Protein AF-A0A7R9KS48-F1 (afdb_monomer)

Organism: NCBI:txid1979941

Foldseek 3Di:
DDDDDPDVDLQQWDQDPVRWTAGPPVRDTHHLVVLVVCVVNDPDPLLSVLSVQLVVQVVVLVVVLVVVDDADPQAADFDDQSFHTDHRPHGAQDKDKDFGHQSLLNPDHRDPDTFIKIWHHHNRNYTDDDPPDHDIGCVRGNDPVVVVVVVVVVVVVVVVVCVVVVVVVVVVVVVVVVVVVVPDPPPPPDDDDDDDDDDDD

pLDDT: mean 81.36, std 17.45, range [31.77, 98.0]

Mean predicted aligned error: 12.44 Å

Sequence (201 aa):
MRSGSDVNVYLFYRYDSFGSLTDPITQTTYYSNETSIISRSFISRSLIIKWQQCCADAMHCCEESLQYGVQRPGVCPRTWDGWSCWPDDVQPSHIMRQPCPKHIYWHQIVPPCRGYTTKECTSDGLWFNITDKEWSNYSMCARDDIYVGRIRYSIVTNVISMCTLIPALLIFSHYNALLGLLALPKRHRHGGRPLSHCCTI

InterPro domains:
  IPR001879 GPCR, family 2, extracellular hormone receptor domain [PF02793] (75-143)
  IPR001879 GPCR, family 2, extracellular hormone receptor domain [PS50227] (61-145)
  IPR001879 GPCR, family 2, extracellular hormone receptor domain [SM00008] (72-150)
  IPR036445 GPCR family 2, extracellular hormone receptor domain superfamily [G3DSA:4.10.1240.10] (37-145)
  IPR036445 GPCR family 2, extracellular hormone receptor domain superfamily [SSF111418] (51-144)
  IPR050332 G-protein coupled receptor 2 [PTHR45620] (54-177)

Radius of gyration: 32.36 Å; Cα contacts (8 Å, |Δi|>4): 205; chains: 1; bounding box: 44×80×100 Å

Structure (mmCIF, N/CA/C/O backbone):
data_AF-A0A7R9KS48-F1
#
_entry.id   AF-A0A7R9KS48-F1
#
loop_
_atom_site.group_PDB
_atom_site.id
_atom_site.type_symbol
_atom_site.label_atom_id
_atom_site.label_alt_id
_atom_site.label_comp_id
_atom_site.label_asym_id
_atom_site.label_entity_id
_atom_site.label_seq_id
_atom_site.pdbx_PDB_ins_code
_atom_site.Cartn_x
_atom_site.Cartn_y
_atom_site.Cartn_z
_atom_site.occupancy
_atom_site.B_iso_or_equiv
_atom_site.auth_seq_id
_atom_site.auth_comp_id
_atom_site.auth_asym_id
_atom_site.auth_atom_id
_atom_site.pdbx_PDB_model_num
ATOM 1 N N . MET A 1 1 ? -12.911 36.025 -23.515 1.00 31.77 1 MET A N 1
ATOM 2 C CA . MET A 1 1 ? -13.115 34.575 -23.750 1.00 31.77 1 MET A CA 1
ATOM 3 C C . MET A 1 1 ? -11.734 33.935 -23.900 1.00 31.77 1 MET A C 1
ATOM 5 O O . MET A 1 1 ? -11.074 34.289 -24.857 1.00 31.77 1 MET A O 1
ATOM 9 N N . ARG A 1 2 ? -11.168 33.086 -23.035 1.00 37.16 2 ARG A N 1
ATOM 10 C CA . ARG A 1 2 ? -11.413 32.700 -21.632 1.00 37.16 2 ARG A CA 1
ATOM 11 C C . ARG A 1 2 ? -10.362 33.396 -20.751 1.00 37.16 2 ARG A C 1
ATOM 13 O O . ARG A 1 2 ? -9.226 33.571 -21.167 1.00 37.16 2 ARG A O 1
ATOM 20 N N . SER A 1 3 ? -10.810 33.843 -19.588 1.00 33.03 3 SER A N 1
ATOM 21 C CA . SER A 1 3 ? -10.064 34.597 -18.582 1.00 33.03 3 SER A CA 1
ATOM 22 C C . SER A 1 3 ? -9.523 33.648 -17.512 1.00 33.03 3 SER A C 1
ATOM 24 O O . SER A 1 3 ? -10.211 32.680 -17.193 1.00 33.03 3 SER A O 1
ATOM 26 N N . GLY A 1 4 ? -8.367 33.983 -16.931 1.00 34.25 4 GLY A N 1
ATOM 27 C CA . GLY A 1 4 ? -8.043 33.626 -15.547 1.00 34.25 4 GLY A CA 1
ATOM 28 C C . GLY A 1 4 ? -7.000 32.527 -15.341 1.00 34.25 4 GLY A C 1
ATOM 29 O O . GLY A 1 4 ? -7.347 31.358 -15.269 1.00 34.25 4 GLY A O 1
ATOM 30 N N . SER A 1 5 ? -5.751 32.961 -15.131 1.00 38.69 5 SER A N 1
ATOM 31 C CA . SER A 1 5 ? -4.798 32.420 -14.142 1.00 38.69 5 SER A CA 1
ATOM 32 C C . SER A 1 5 ? -4.609 30.896 -14.069 1.00 38.69 5 SER A C 1
ATOM 34 O O . SER A 1 5 ? -5.210 30.229 -13.226 1.00 38.69 5 SER A O 1
ATOM 36 N N . ASP A 1 6 ? -3.653 30.391 -14.853 1.00 41.25 6 ASP A N 1
ATOM 37 C CA . ASP A 1 6 ? -2.953 29.124 -14.609 1.00 41.25 6 ASP A CA 1
ATOM 38 C C . ASP A 1 6 ? -2.129 29.217 -13.313 1.00 41.25 6 ASP A C 1
ATOM 40 O O . ASP A 1 6 ? -0.914 29.421 -13.313 1.00 41.25 6 ASP A O 1
ATOM 44 N N . VAL A 1 7 ? -2.798 29.089 -12.171 1.00 45.91 7 VAL A N 1
ATOM 45 C CA . VAL A 1 7 ? -2.130 28.647 -10.951 1.00 45.91 7 VAL A CA 1
ATOM 46 C C . VAL A 1 7 ? -2.036 27.131 -11.076 1.00 45.91 7 VAL A C 1
ATOM 48 O O . VAL A 1 7 ? -3.057 26.453 -11.162 1.00 45.91 7 VAL A O 1
ATOM 51 N N . ASN A 1 8 ? -0.814 26.596 -11.107 1.00 47.03 8 ASN A N 1
ATOM 52 C CA . ASN A 1 8 ? -0.543 25.172 -10.904 1.00 47.03 8 ASN A CA 1
ATOM 53 C C . ASN A 1 8 ? -1.008 24.788 -9.485 1.00 47.03 8 ASN A C 1
ATOM 55 O O . ASN A 1 8 ? -0.216 24.714 -8.546 1.00 47.03 8 ASN A O 1
ATOM 59 N N . VAL A 1 9 ? -2.319 24.625 -9.302 1.00 54.16 9 VAL A N 1
ATOM 60 C CA . VAL A 1 9 ? -2.924 24.155 -8.060 1.00 54.16 9 VAL A CA 1
ATOM 61 C C . VAL A 1 9 ? -2.853 22.643 -8.108 1.00 54.16 9 VAL A C 1
ATOM 63 O O . VAL A 1 9 ? -3.730 21.968 -8.642 1.00 54.16 9 VAL A O 1
ATOM 66 N N . TYR A 1 10 ? -1.782 22.095 -7.552 1.00 55.12 10 TYR A N 1
ATOM 67 C CA . TYR A 1 10 ? -1.841 20.728 -7.069 1.00 55.12 10 TYR A CA 1
ATOM 68 C C . TYR A 1 10 ? -2.953 20.685 -6.007 1.00 55.12 10 TYR A C 1
ATOM 70 O O . TYR A 1 10 ? -2.819 21.267 -4.931 1.00 55.12 10 TYR A O 1
ATOM 78 N N . LEU A 1 11 ? -4.096 20.088 -6.351 1.00 64.25 11 LEU A N 1
ATOM 79 C CA . LEU A 1 11 ? -5.223 19.906 -5.439 1.00 64.25 11 LEU A CA 1
ATOM 80 C C . LEU A 1 11 ? -4.797 18.925 -4.343 1.00 64.25 11 LEU A C 1
ATOM 82 O O . LEU A 1 11 ? -4.775 17.714 -4.556 1.00 64.25 11 LEU A O 1
ATOM 86 N N . PHE A 1 12 ? -4.424 19.452 -3.180 1.00 75.31 12 PHE A N 1
ATOM 87 C CA . PHE A 1 12 ? -4.066 18.658 -2.009 1.00 75.31 12 PHE A CA 1
ATOM 88 C C . PHE A 1 12 ? -5.205 18.706 -0.994 1.00 75.31 12 PHE A C 1
ATOM 90 O O . PHE A 1 12 ? -5.379 19.707 -0.304 1.00 75.31 12 PHE A O 1
ATOM 97 N N . TYR A 1 13 ? -5.965 17.619 -0.889 1.00 84.81 13 TYR A N 1
ATOM 98 C CA . TYR A 1 13 ? -6.982 17.463 0.149 1.00 84.81 13 TYR A CA 1
ATOM 99 C C . TYR A 1 13 ? -6.343 17.120 1.502 1.00 84.81 13 TYR A C 1
ATOM 101 O O . TYR A 1 13 ? -5.272 16.510 1.561 1.00 84.81 13 TYR A O 1
ATOM 109 N N . ARG A 1 14 ? -7.008 17.487 2.598 1.00 85.81 14 ARG A N 1
ATOM 110 C CA . ARG A 1 14 ? -6.637 17.105 3.968 1.00 85.81 14 ARG A CA 1
ATOM 111 C C . ARG A 1 14 ? -7.701 16.201 4.566 1.00 85.81 14 ARG A C 1
ATOM 113 O O . ARG A 1 14 ? -8.878 16.450 4.358 1.00 85.81 14 ARG A O 1
ATOM 120 N N . TYR A 1 15 ? -7.292 15.199 5.335 1.00 83.56 15 TYR A N 1
ATOM 121 C CA . TYR A 1 15 ? -8.247 14.424 6.123 1.00 83.56 15 TYR A CA 1
ATOM 122 C C . TYR A 1 15 ? -8.783 15.255 7.288 1.00 83.56 15 TYR A C 1
ATOM 124 O O . TYR A 1 15 ? -8.007 15.916 7.985 1.00 83.56 15 TYR A O 1
ATOM 132 N N . ASP A 1 16 ? -10.094 15.207 7.494 1.00 87.81 16 ASP A N 1
ATOM 133 C CA . ASP A 1 16 ? -10.737 15.711 8.702 1.00 87.81 16 ASP A CA 1
ATOM 134 C C . ASP A 1 16 ? -10.788 14.642 9.812 1.00 87.81 16 ASP A C 1
ATOM 136 O O . ASP A 1 16 ? -10.339 13.504 9.649 1.00 87.81 16 ASP A O 1
ATOM 140 N N . SER A 1 17 ? -11.337 15.012 10.971 1.00 84.44 17 SER A N 1
ATOM 141 C CA . SER A 1 17 ? -11.507 14.109 12.116 1.00 84.44 17 SER A CA 1
ATOM 142 C C . SER A 1 17 ? -12.521 12.983 11.883 1.00 84.44 17 SER A C 1
ATOM 144 O O . SER A 1 17 ? -12.559 12.039 12.667 1.00 84.44 17 SER A O 1
ATOM 146 N N . PHE A 1 18 ? -13.346 13.080 10.841 1.00 84.06 18 PHE A N 1
ATOM 147 C CA . PHE A 1 18 ? -14.376 12.106 10.482 1.00 84.06 18 PHE A CA 1
ATOM 148 C C . PHE A 1 18 ? -13.940 11.192 9.323 1.00 84.06 18 PHE A C 1
ATOM 150 O O . PHE A 1 18 ? -14.712 10.334 8.900 1.00 84.06 18 PHE A O 1
ATOM 157 N N . GLY A 1 19 ? -12.710 11.349 8.817 1.00 80.56 19 GLY A N 1
ATOM 158 C CA . GLY A 1 19 ? -12.154 10.552 7.721 1.00 80.56 19 GLY A CA 1
ATOM 159 C C . GLY A 1 19 ? -12.542 11.028 6.317 1.00 80.56 19 GLY A C 1
ATOM 160 O O . GLY A 1 19 ? -12.267 10.322 5.346 1.00 80.56 19 GLY A O 1
ATOM 161 N N . SER A 1 20 ? -13.151 12.209 6.185 1.00 87.38 20 SER A N 1
ATOM 162 C CA . SER A 1 20 ? -13.478 12.829 4.893 1.00 87.38 20 SER A CA 1
ATOM 163 C C . SER A 1 20 ? -12.315 13.677 4.370 1.00 87.38 20 SER A C 1
ATOM 165 O O . SER A 1 20 ? -11.424 14.077 5.121 1.00 87.38 20 SER A O 1
ATOM 167 N N . LEU A 1 21 ? -12.308 13.946 3.063 1.00 87.44 21 LEU A N 1
ATOM 168 C CA . LEU A 1 21 ? -11.275 14.721 2.374 1.00 87.44 21 LEU A CA 1
ATOM 169 C C . LEU A 1 21 ? -11.731 16.170 2.185 1.00 87.44 21 LEU A C 1
ATOM 171 O O . LEU A 1 21 ? -12.656 16.440 1.429 1.00 87.44 21 LEU A O 1
ATOM 175 N N . THR A 1 22 ? -11.050 17.116 2.817 1.00 89.62 22 THR A N 1
ATOM 176 C CA . THR A 1 22 ? -11.379 18.544 2.770 1.00 89.62 22 THR A CA 1
ATOM 177 C C . THR A 1 22 ? -10.429 19.295 1.849 1.00 89.62 22 THR A C 1
ATOM 179 O O . THR A 1 22 ? -9.206 19.183 1.969 1.00 89.62 22 THR A O 1
ATOM 182 N N . ASP A 1 23 ? -10.979 20.096 0.941 1.00 87.44 23 ASP A N 1
ATOM 183 C CA . ASP A 1 23 ? -10.209 21.045 0.138 1.00 87.44 23 ASP A CA 1
ATOM 184 C C . ASP A 1 23 ? -9.780 22.238 1.015 1.00 87.44 23 ASP A C 1
ATOM 186 O O . ASP A 1 23 ? -10.636 22.912 1.593 1.00 87.44 23 ASP A O 1
ATOM 190 N N . PRO A 1 24 ? -8.475 22.531 1.147 1.00 85.50 24 PRO A N 1
ATOM 191 C CA . PRO A 1 24 ? -7.998 23.609 2.009 1.00 85.50 24 PRO A CA 1
ATOM 192 C C . PRO A 1 24 ? -8.332 25.013 1.484 1.00 85.50 24 PRO A C 1
ATOM 194 O O . PRO A 1 24 ? -8.270 25.967 2.256 1.00 85.50 24 PRO A O 1
ATOM 197 N N . ILE A 1 25 ? -8.652 25.159 0.196 1.00 85.69 25 ILE A N 1
ATOM 198 C CA . ILE A 1 25 ? -8.951 26.444 -0.444 1.00 85.69 25 ILE A CA 1
ATOM 199 C C . ILE A 1 25 ? -10.448 26.733 -0.351 1.00 85.69 25 ILE A C 1
ATOM 201 O O . ILE A 1 25 ? -10.842 27.816 0.074 1.00 85.69 25 ILE A O 1
ATOM 205 N N . THR A 1 26 ? -11.286 25.773 -0.743 1.00 88.06 26 THR A N 1
ATOM 206 C CA . THR A 1 26 ? -12.746 25.959 -0.788 1.00 88.06 26 THR A CA 1
ATOM 207 C C . THR A 1 26 ? -13.454 25.519 0.490 1.00 88.06 26 THR A C 1
ATOM 209 O O . THR A 1 26 ? -14.638 25.807 0.639 1.00 88.06 26 THR A O 1
ATOM 212 N N . GLN A 1 27 ? -12.764 24.813 1.395 1.00 89.12 27 GLN A N 1
ATOM 213 C CA . GLN A 1 27 ? -13.325 24.193 2.607 1.00 89.12 27 GLN A CA 1
ATOM 214 C C . GLN A 1 27 ? -14.461 23.193 2.332 1.00 89.12 27 GLN A C 1
ATOM 216 O O . GLN A 1 27 ? -15.203 22.819 3.237 1.00 89.12 27 GLN A O 1
ATOM 221 N N . THR A 1 28 ? -14.596 22.732 1.088 1.00 89.38 28 THR A N 1
ATOM 222 C CA . THR A 1 28 ? -15.568 21.701 0.712 1.00 89.38 28 THR A CA 1
ATOM 223 C C . THR A 1 28 ? -15.046 20.324 1.098 1.00 89.38 28 THR A C 1
ATOM 225 O O . THR A 1 28 ? -13.882 20.014 0.828 1.00 89.38 28 THR A O 1
ATOM 228 N N . THR A 1 29 ? -15.907 19.501 1.687 1.00 90.38 29 THR A N 1
ATOM 229 C CA . THR A 1 29 ? -15.618 18.113 2.057 1.00 90.38 29 THR A CA 1
ATOM 230 C C . THR A 1 29 ? -16.080 17.150 0.968 1.00 90.38 29 THR A C 1
ATOM 232 O O . THR A 1 29 ? -17.117 17.358 0.340 1.00 90.38 29 THR A O 1
ATOM 235 N N . TYR A 1 30 ? -15.301 16.092 0.761 1.00 88.69 30 TYR A N 1
ATOM 236 C CA . TYR A 1 30 ? -15.551 15.034 -0.207 1.00 88.69 30 TYR A CA 1
ATOM 237 C C . TYR A 1 30 ? -15.376 13.664 0.439 1.00 88.69 30 TYR A C 1
ATOM 239 O O . TYR A 1 30 ? -14.499 13.457 1.285 1.00 88.69 30 TYR A O 1
ATOM 247 N N . TYR A 1 31 ? -16.175 12.704 -0.005 1.00 85.50 31 TYR A N 1
ATOM 248 C CA . TYR A 1 31 ? -16.082 11.314 0.428 1.00 85.50 31 TYR A CA 1
ATOM 249 C C . TYR A 1 31 ? -15.199 10.491 -0.512 1.00 85.50 31 TYR A C 1
ATOM 251 O O . TYR A 1 31 ? -15.087 10.767 -1.704 1.00 85.50 31 TYR A O 1
ATOM 259 N N . SER A 1 32 ? -14.597 9.417 0.003 1.00 79.25 32 SER A N 1
ATOM 260 C CA . SER A 1 32 ? -13.716 8.530 -0.776 1.00 79.25 32 SER A CA 1
ATOM 261 C C . SER A 1 32 ? -14.400 7.875 -1.989 1.00 79.25 32 SER A C 1
ATOM 263 O O . SER A 1 32 ? -13.719 7.506 -2.950 1.00 79.25 32 SER A O 1
ATOM 265 N N . ASN A 1 33 ? -15.732 7.764 -1.981 1.00 82.31 33 ASN A N 1
ATOM 266 C CA . ASN A 1 33 ? -16.534 7.262 -3.099 1.00 82.31 33 ASN A CA 1
ATOM 267 C C . ASN A 1 33 ? -16.740 8.298 -4.226 1.00 82.31 33 ASN A C 1
ATOM 269 O O . ASN A 1 33 ? -17.007 7.899 -5.363 1.00 82.31 33 ASN A O 1
ATOM 273 N N . GLU A 1 34 ? -16.533 9.598 -3.981 1.00 85.56 34 GLU A N 1
ATOM 274 C CA . GLU A 1 34 ? -16.642 10.690 -4.966 1.00 85.56 34 GLU A CA 1
ATOM 275 C C . GLU A 1 34 ? -15.409 10.773 -5.884 1.00 85.56 34 GLU A C 1
ATOM 277 O O . GLU A 1 34 ? -14.771 11.810 -6.097 1.00 85.56 34 GLU A O 1
ATOM 282 N N . THR A 1 35 ? -15.067 9.632 -6.476 1.00 84.06 35 THR A N 1
ATOM 283 C CA . THR A 1 35 ? -13.871 9.435 -7.302 1.00 84.06 35 THR A CA 1
ATOM 284 C C . THR A 1 35 ? -13.786 10.383 -8.496 1.00 84.06 35 THR A C 1
ATOM 286 O O . THR A 1 35 ? -12.680 10.735 -8.898 1.00 84.06 35 THR A O 1
ATOM 289 N N . SER A 1 36 ? -14.903 10.860 -9.052 1.00 84.31 36 SER A N 1
ATOM 290 C CA . SER A 1 36 ? -14.897 11.830 -10.159 1.00 84.31 36 SER A CA 1
ATOM 291 C C . SER A 1 36 ? -14.255 13.166 -9.784 1.00 84.31 36 SER A C 1
ATOM 293 O O . SER A 1 36 ? -13.636 13.803 -10.634 1.00 84.31 36 SER A O 1
ATOM 295 N N . ILE A 1 37 ? -14.372 13.577 -8.522 1.00 84.19 37 ILE A N 1
ATOM 296 C CA . ILE A 1 37 ? -13.818 14.837 -8.023 1.00 84.19 37 ILE A CA 1
ATOM 297 C C . ILE A 1 37 ? -12.357 14.620 -7.638 1.00 84.19 37 ILE A C 1
ATOM 299 O O . ILE A 1 37 ? -11.464 15.284 -8.166 1.00 84.19 37 ILE A O 1
ATOM 303 N N . ILE A 1 38 ? -12.108 13.606 -6.807 1.00 85.38 38 ILE A N 1
ATOM 304 C CA . ILE A 1 38 ? -10.782 13.329 -6.246 1.00 85.38 38 ILE A CA 1
ATOM 305 C C . ILE A 1 38 ? -9.812 12.850 -7.335 1.00 85.38 38 ILE A C 1
ATOM 307 O O . ILE A 1 38 ? -8.622 13.116 -7.254 1.00 85.38 38 ILE A O 1
ATOM 311 N N . SER A 1 39 ? -10.287 12.213 -8.413 1.00 85.56 39 SER A N 1
ATOM 312 C CA . SER A 1 39 ? -9.429 11.744 -9.518 1.00 85.56 39 SER A CA 1
ATOM 313 C C . SER A 1 39 ? -8.494 12.818 -10.088 1.00 85.56 39 SER A C 1
ATOM 315 O O . SER A 1 39 ? -7.406 12.484 -10.554 1.00 85.56 39 SER A O 1
ATOM 317 N N . ARG A 1 40 ? -8.884 14.098 -10.022 1.00 83.69 40 ARG A N 1
ATOM 318 C CA . ARG A 1 40 ? -8.104 15.228 -10.545 1.00 83.69 40 ARG A CA 1
ATOM 319 C C . ARG A 1 40 ? -6.848 15.541 -9.731 1.00 83.69 40 ARG A C 1
ATOM 321 O O . ARG A 1 40 ? -5.952 16.182 -10.267 1.00 83.69 40 ARG A O 1
ATOM 328 N N . SER A 1 41 ? -6.764 15.099 -8.475 1.00 83.00 41 SER A N 1
ATOM 329 C CA . SER A 1 41 ? -5.558 15.272 -7.654 1.00 83.00 41 SER A CA 1
ATOM 330 C C . SER A 1 41 ? -4.465 14.247 -7.973 1.00 83.00 41 SER A C 1
ATOM 332 O O . SER A 1 41 ? -3.313 14.423 -7.577 1.00 83.00 41 SER A O 1
ATOM 334 N N . PHE A 1 42 ? -4.788 13.180 -8.709 1.00 86.06 42 PHE A N 1
ATOM 335 C CA . PHE A 1 42 ? -3.825 12.141 -9.052 1.00 86.06 42 PHE A CA 1
ATOM 336 C C . PHE A 1 42 ? -3.062 12.471 -10.337 1.00 86.06 42 PHE A C 1
ATOM 338 O O . PHE A 1 42 ? -3.644 12.762 -11.378 1.00 86.06 42 PHE A O 1
ATOM 345 N N . ILE A 1 43 ? -1.737 12.306 -10.290 1.00 87.19 43 ILE A N 1
ATOM 346 C CA . ILE A 1 43 ? -0.825 12.564 -11.422 1.00 87.19 43 ILE A CA 1
ATOM 347 C C . ILE A 1 43 ? -1.094 11.625 -12.610 1.00 87.19 43 ILE A C 1
ATOM 349 O O . ILE A 1 43 ? -0.830 11.969 -13.760 1.00 87.19 43 ILE A O 1
ATOM 353 N N . SER A 1 44 ? -1.583 10.408 -12.354 1.00 88.25 44 SER A N 1
ATOM 354 C CA . SER A 1 44 ? -1.788 9.413 -13.405 1.00 88.25 44 SER A CA 1
ATOM 3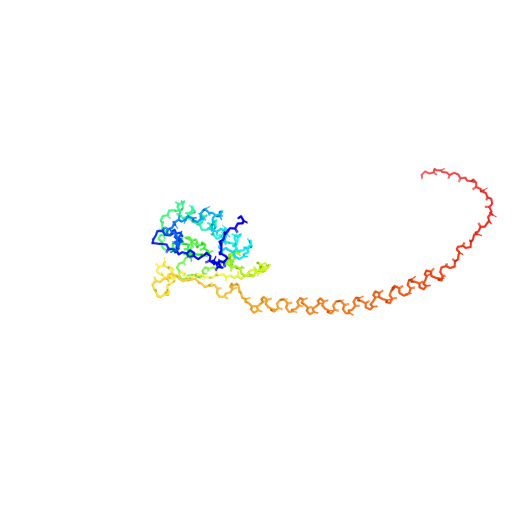55 C C . SER A 1 44 ? -2.969 8.488 -13.130 1.00 88.25 44 SER A C 1
ATOM 357 O O . SER A 1 44 ? -3.335 8.214 -11.986 1.00 88.25 44 SER A O 1
ATOM 359 N N . ARG A 1 45 ? -3.527 7.926 -14.210 1.00 88.19 45 ARG A N 1
ATOM 360 C CA . ARG A 1 45 ? -4.635 6.960 -14.144 1.00 88.19 45 ARG A CA 1
ATOM 361 C C . ARG A 1 45 ? -4.289 5.701 -13.348 1.00 88.19 45 ARG A C 1
ATOM 363 O O . ARG A 1 45 ? -5.164 5.125 -12.711 1.00 88.19 45 ARG A O 1
ATOM 370 N N . SER A 1 46 ? -3.028 5.270 -13.364 1.00 89.00 46 SER A N 1
ATOM 371 C CA . SER A 1 46 ? -2.598 4.085 -12.616 1.00 89.00 46 SER A CA 1
ATOM 372 C C . SER A 1 46 ? -2.685 4.294 -11.101 1.00 89.00 46 SER A C 1
ATOM 374 O O . SER A 1 46 ? -3.030 3.352 -10.390 1.00 89.00 46 SER A O 1
ATOM 376 N N . LEU A 1 47 ? -2.437 5.513 -10.610 1.00 88.44 47 LEU A N 1
ATOM 377 C CA . LEU A 1 47 ? -2.604 5.857 -9.196 1.00 88.44 47 LEU A CA 1
ATOM 378 C C . LEU A 1 47 ? -4.079 5.844 -8.785 1.00 88.44 47 LEU A C 1
ATOM 380 O O . LEU A 1 47 ? -4.397 5.293 -7.738 1.00 88.44 47 LEU A O 1
ATOM 384 N N . ILE A 1 48 ? -4.976 6.349 -9.640 1.00 89.12 48 ILE A N 1
ATOM 385 C CA . ILE A 1 48 ? -6.430 6.306 -9.398 1.00 89.12 48 ILE A CA 1
ATOM 386 C C . ILE A 1 48 ? -6.911 4.857 -9.257 1.00 89.12 48 ILE A C 1
ATOM 388 O O . ILE A 1 48 ? -7.658 4.539 -8.338 1.00 89.12 48 ILE A O 1
ATOM 392 N N . ILE A 1 49 ? -6.455 3.959 -10.136 1.00 90.00 49 ILE A N 1
ATOM 393 C CA . ILE A 1 49 ? -6.837 2.540 -10.081 1.00 90.00 49 ILE A CA 1
ATOM 394 C C . ILE A 1 49 ? -6.336 1.888 -8.786 1.00 90.00 49 ILE A C 1
ATOM 396 O O . ILE A 1 49 ? -7.075 1.142 -8.151 1.00 90.00 49 ILE A O 1
ATOM 400 N N . LYS A 1 50 ? -5.094 2.170 -8.373 1.00 91.62 50 LYS A N 1
ATOM 401 C CA . LYS A 1 50 ? -4.541 1.642 -7.115 1.00 91.62 50 LYS A CA 1
ATOM 402 C C . LYS A 1 50 ? -5.290 2.192 -5.902 1.00 91.62 50 LYS A C 1
ATOM 404 O O . LYS A 1 50 ? -5.598 1.435 -4.992 1.00 91.62 50 LYS A O 1
ATOM 409 N N . 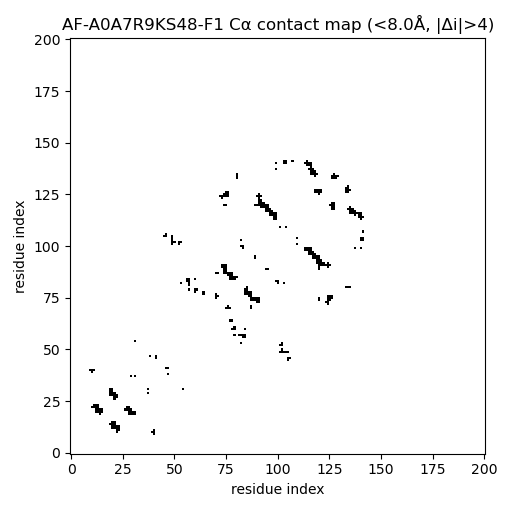TRP A 1 51 ? -5.648 3.472 -5.917 1.00 89.38 51 TRP A N 1
ATOM 410 C CA . TRP A 1 51 ? -6.504 4.072 -4.895 1.00 89.38 51 TRP A CA 1
ATOM 411 C C . TRP A 1 51 ? -7.860 3.362 -4.797 1.00 89.38 51 TRP A C 1
ATOM 413 O O . TRP A 1 51 ? -8.239 2.911 -3.723 1.00 89.38 51 TRP A O 1
ATOM 423 N N . GLN A 1 52 ? -8.551 3.176 -5.924 1.00 90.75 52 GLN A N 1
ATOM 424 C CA . GLN A 1 52 ? -9.832 2.465 -5.964 1.00 90.75 52 GLN A CA 1
ATOM 425 C C . GLN A 1 52 ? -9.719 1.029 -5.444 1.00 90.75 52 GLN A C 1
ATOM 427 O O . GLN A 1 52 ? -10.604 0.572 -4.729 1.00 90.75 52 GLN A O 1
ATOM 432 N N . GLN A 1 53 ? -8.627 0.332 -5.767 1.00 92.75 53 GLN A N 1
ATOM 433 C CA . GLN A 1 53 ? -8.341 -0.999 -5.229 1.00 92.75 53 GLN A CA 1
ATOM 434 C C . GLN A 1 53 ? -8.167 -0.971 -3.709 1.00 92.75 53 GLN A C 1
ATOM 436 O O . GLN A 1 53 ? -8.757 -1.800 -3.034 1.00 92.75 53 GLN A O 1
ATOM 441 N N . CYS A 1 54 ? -7.421 -0.004 -3.169 1.00 93.12 54 CYS A N 1
ATOM 442 C CA . CYS A 1 54 ? -7.279 0.169 -1.722 1.00 93.12 54 CYS A CA 1
ATOM 443 C C . CYS A 1 54 ? -8.641 0.384 -1.043 1.00 93.12 54 CYS A C 1
ATOM 445 O O . CYS A 1 54 ? -8.965 -0.300 -0.077 1.00 93.12 54 CYS A O 1
ATOM 447 N N . CYS A 1 55 ? -9.479 1.274 -1.585 1.00 91.62 55 CYS A N 1
ATOM 448 C CA . CYS A 1 55 ? -10.818 1.508 -1.044 1.00 91.62 55 CYS A CA 1
ATOM 449 C C . CYS A 1 55 ? -11.706 0.259 -1.122 1.00 91.62 55 CYS A C 1
ATOM 451 O O . CYS A 1 55 ? -12.426 -0.031 -0.172 1.00 91.62 55 CYS A O 1
ATOM 453 N N . ALA A 1 56 ? -11.655 -0.478 -2.234 1.00 93.06 56 ALA A N 1
ATOM 454 C CA . ALA A 1 56 ? -12.410 -1.716 -2.396 1.00 93.06 56 ALA A CA 1
ATOM 455 C C . ALA A 1 56 ? -11.962 -2.793 -1.394 1.00 93.06 56 ALA A C 1
ATOM 457 O O . ALA A 1 56 ? -12.810 -3.394 -0.739 1.00 93.06 56 ALA A O 1
ATOM 458 N N . ASP A 1 57 ? -10.651 -2.983 -1.224 1.00 95.12 57 ASP A N 1
ATOM 459 C CA . ASP A 1 57 ? -10.079 -3.940 -0.270 1.00 95.12 57 ASP A CA 1
ATOM 460 C C . ASP A 1 57 ? -10.454 -3.568 1.182 1.00 95.12 57 ASP A C 1
ATOM 462 O O . ASP A 1 57 ? -10.819 -4.437 1.975 1.00 95.12 57 ASP A O 1
ATOM 466 N N . ALA A 1 58 ? -10.441 -2.274 1.523 1.00 93.94 58 ALA A N 1
ATOM 467 C CA . ALA A 1 58 ? -10.845 -1.780 2.840 1.00 93.94 58 ALA A CA 1
ATOM 468 C C . ALA A 1 58 ? -12.341 -2.002 3.122 1.00 93.94 58 ALA A C 1
ATOM 470 O O . ALA A 1 58 ? -12.705 -2.451 4.209 1.00 93.94 58 ALA A O 1
ATOM 471 N N . MET A 1 59 ? -13.212 -1.714 2.146 1.00 93.31 59 MET A N 1
ATOM 472 C CA . MET A 1 59 ? -14.651 -1.978 2.272 1.00 93.31 59 MET A CA 1
ATOM 473 C C . MET A 1 59 ? -14.923 -3.469 2.446 1.00 93.31 59 MET A C 1
ATOM 475 O O . MET A 1 59 ? -15.683 -3.842 3.333 1.00 93.31 59 MET A O 1
ATOM 479 N N . HIS A 1 60 ? -14.243 -4.316 1.675 1.00 94.00 60 HIS A N 1
ATOM 480 C CA . HIS A 1 60 ? -14.375 -5.760 1.808 1.00 94.00 60 HIS A CA 1
ATOM 481 C C . HIS A 1 60 ? -13.958 -6.246 3.204 1.00 94.00 60 HIS A C 1
ATOM 483 O O . HIS A 1 60 ? -14.689 -6.990 3.848 1.00 94.00 60 HIS A O 1
ATOM 489 N N . CYS A 1 61 ? -12.834 -5.748 3.727 1.00 93.88 61 CYS A N 1
ATOM 490 C CA . CYS A 1 61 ? -12.403 -6.055 5.090 1.00 93.88 61 CYS A CA 1
ATOM 491 C C . CYS A 1 61 ? -13.426 -5.616 6.149 1.00 93.88 61 CYS A C 1
ATOM 493 O O . CYS A 1 61 ? -13.650 -6.320 7.136 1.00 93.88 61 CYS A O 1
ATOM 495 N N . CYS A 1 62 ? -14.052 -4.452 5.951 1.00 92.12 62 CYS A N 1
ATOM 496 C CA . CYS A 1 62 ? -15.101 -3.941 6.828 1.00 92.12 62 CYS A CA 1
ATOM 497 C C . CYS A 1 62 ? -16.323 -4.866 6.824 1.00 92.12 62 CYS A C 1
ATOM 499 O O . CYS A 1 62 ? -16.778 -5.278 7.888 1.00 92.12 62 CYS A O 1
ATOM 501 N N . GLU A 1 63 ? -16.807 -5.252 5.643 1.00 92.88 63 GLU A N 1
ATOM 502 C CA . GLU A 1 63 ? -17.927 -6.186 5.489 1.00 92.88 63 GLU A CA 1
ATOM 503 C C . GLU A 1 63 ? -17.649 -7.517 6.190 1.00 92.88 63 GLU A C 1
ATOM 505 O O . GLU A 1 63 ? -18.477 -7.994 6.968 1.00 92.88 63 GLU A O 1
ATOM 510 N N . GLU A 1 64 ? -16.459 -8.088 5.991 1.00 90.12 64 GLU A N 1
ATOM 511 C CA . GLU A 1 64 ? -16.081 -9.325 6.668 1.00 90.12 64 GLU A CA 1
ATOM 512 C C . GLU A 1 64 ? -16.000 -9.147 8.192 1.00 90.12 64 GLU A C 1
ATOM 514 O O . GLU A 1 64 ? -16.466 -9.998 8.949 1.00 90.12 64 GLU A O 1
ATOM 519 N N . SER A 1 65 ? -15.453 -8.026 8.664 1.00 89.25 65 SER A N 1
ATOM 520 C CA . SER A 1 65 ? -15.377 -7.722 10.099 1.00 89.25 65 SER A CA 1
ATOM 521 C C . SER A 1 65 ? -16.761 -7.600 10.737 1.00 89.25 65 SER A C 1
ATOM 523 O O . SER A 1 65 ? -16.962 -8.047 11.865 1.00 89.25 65 SER A O 1
ATOM 525 N N . LEU A 1 66 ? -17.734 -7.046 10.009 1.00 89.25 66 LEU A N 1
ATOM 526 C CA . LEU A 1 66 ? -19.127 -6.969 10.449 1.00 89.25 66 LEU A CA 1
ATOM 527 C C . LEU A 1 66 ? -19.806 -8.345 10.459 1.00 89.25 66 LEU A C 1
ATOM 529 O O . LEU A 1 66 ? -20.625 -8.611 11.336 1.00 89.25 66 LEU A O 1
ATOM 533 N N . GLN A 1 67 ? -19.468 -9.222 9.511 1.00 85.00 67 GLN A N 1
ATOM 534 C CA . GLN A 1 67 ? -20.076 -10.546 9.392 1.00 85.00 67 GLN A CA 1
ATOM 535 C C . GLN A 1 67 ? -19.606 -11.526 10.478 1.00 85.00 67 GLN A C 1
ATOM 537 O O . GLN A 1 67 ? -20.422 -12.286 10.999 1.00 85.00 67 GLN A O 1
ATOM 542 N N . TYR A 1 68 ? -18.313 -11.537 10.813 1.00 73.94 68 TYR A N 1
ATOM 543 C CA . TYR A 1 68 ? -17.744 -12.528 11.738 1.00 73.94 68 TYR A CA 1
ATOM 544 C C . TYR A 1 68 ? -17.885 -12.169 13.228 1.00 73.94 68 TYR A C 1
ATOM 546 O O . TYR A 1 68 ? -17.681 -13.041 14.073 1.00 73.94 68 TYR A O 1
ATOM 554 N N . GLY A 1 69 ? -18.334 -10.953 13.561 1.00 69.12 69 GLY A N 1
ATOM 555 C CA . GLY A 1 69 ? -18.611 -10.546 14.943 1.00 69.12 69 GLY A CA 1
ATOM 556 C C . GLY A 1 69 ? -17.361 -10.425 15.830 1.00 69.12 69 GLY A C 1
ATOM 557 O O . GLY A 1 69 ? -16.239 -10.666 15.402 1.00 69.12 69 GLY A O 1
ATOM 558 N N . VAL A 1 70 ? -17.568 -9.973 17.073 1.00 66.25 70 VAL A N 1
ATOM 559 C CA . VAL A 1 70 ? -16.530 -9.555 18.042 1.00 66.25 70 VAL A CA 1
ATOM 560 C C . VAL A 1 70 ? -15.426 -10.603 18.252 1.00 66.25 70 VAL A C 1
ATOM 562 O O . VAL A 1 70 ? -15.697 -11.801 18.242 1.00 66.25 70 VAL A O 1
ATOM 565 N N . GLN A 1 71 ? -14.202 -10.104 18.499 1.00 66.12 71 GLN A N 1
ATOM 566 C CA . GLN A 1 71 ? -13.005 -10.823 18.961 1.00 66.12 71 GLN A CA 1
ATOM 567 C C . GLN A 1 71 ? -13.291 -12.199 19.565 1.00 66.12 71 GLN A C 1
ATOM 569 O O . GLN A 1 71 ? -13.910 -12.317 20.626 1.00 66.12 71 GLN A O 1
ATOM 574 N N . ARG A 1 72 ? -12.762 -13.241 18.923 1.00 72.50 72 ARG A N 1
ATOM 575 C CA . ARG A 1 72 ? -12.726 -14.566 19.533 1.00 72.50 72 ARG A CA 1
ATOM 576 C C . ARG A 1 72 ? -11.679 -14.553 20.653 1.00 72.50 72 ARG A C 1
ATOM 578 O O . ARG A 1 72 ? -10.557 -14.100 20.425 1.00 72.50 72 ARG A O 1
ATOM 585 N N . PRO A 1 73 ? -12.012 -15.035 21.859 1.00 72.44 73 PRO A N 1
ATOM 586 C CA . PRO A 1 73 ? -11.046 -15.093 22.943 1.00 72.44 73 PRO A CA 1
ATOM 587 C C . PRO A 1 73 ? -9.870 -15.999 22.562 1.00 72.44 73 PRO A C 1
ATOM 589 O O . PRO A 1 73 ? -10.067 -17.110 22.070 1.00 72.44 73 PRO A O 1
ATOM 592 N N . GLY A 1 74 ? -8.651 -15.518 22.809 1.00 78.81 74 GLY A N 1
ATOM 593 C CA . GLY A 1 74 ? -7.423 -16.280 22.580 1.00 78.81 74 GLY A CA 1
ATOM 594 C C . GLY A 1 74 ? -6.883 -16.252 21.149 1.00 78.81 74 GLY A C 1
ATOM 595 O O . GLY A 1 74 ? -6.050 -17.091 20.835 1.00 78.81 74 GLY A O 1
ATOM 596 N N . VAL A 1 75 ? -7.322 -15.323 20.295 1.00 86.75 75 VAL A N 1
ATOM 597 C CA . VAL A 1 75 ? -6.729 -15.039 18.973 1.00 86.75 75 VAL A CA 1
ATOM 598 C C . VAL A 1 75 ? -6.694 -13.533 18.727 1.00 86.75 75 VAL A C 1
ATOM 600 O O . VAL A 1 75 ? -7.470 -12.786 19.325 1.00 86.75 75 VAL A O 1
ATOM 603 N N . CYS A 1 76 ? -5.804 -13.083 17.845 1.00 90.06 76 CYS A N 1
ATOM 604 C CA . CYS A 1 76 ? -5.741 -11.668 17.498 1.00 90.06 76 CYS A CA 1
ATOM 605 C C . CYS A 1 76 ? -6.994 -11.195 16.736 1.00 90.06 76 CYS A C 1
ATOM 607 O O . CYS A 1 76 ? -7.504 -11.932 15.889 1.00 90.06 76 CYS A O 1
ATOM 609 N N . PRO A 1 77 ? -7.493 -9.969 16.999 1.00 89.25 77 PRO A N 1
ATOM 610 C CA . PRO A 1 77 ? -8.671 -9.424 16.326 1.00 89.25 77 PRO A CA 1
ATOM 611 C C . PRO A 1 77 ? -8.484 -9.285 14.819 1.00 89.25 77 PRO A C 1
ATOM 613 O O . PRO A 1 77 ? -7.408 -8.921 14.353 1.00 89.25 77 PRO A O 1
ATOM 616 N N . ARG A 1 78 ? -9.578 -9.396 14.061 1.00 91.19 78 ARG A N 1
ATOM 617 C CA . ARG A 1 78 ? -9.586 -8.894 12.685 1.00 91.19 78 ARG A CA 1
ATOM 618 C C . ARG A 1 78 ? -9.349 -7.383 12.680 1.00 91.19 78 ARG A C 1
ATOM 620 O O . ARG A 1 78 ? -9.946 -6.665 13.481 1.00 91.19 78 ARG A O 1
ATOM 627 N N . THR A 1 79 ? -8.483 -6.900 11.796 1.00 92.38 79 THR A N 1
ATOM 628 C CA . THR A 1 79 ? -8.145 -5.472 11.707 1.00 92.38 79 THR A CA 1
ATOM 629 C C . THR A 1 79 ? -7.771 -5.065 10.284 1.00 92.38 79 THR A C 1
ATOM 631 O O . THR A 1 79 ? -7.269 -5.874 9.498 1.00 92.38 79 THR A O 1
ATOM 634 N N . TRP A 1 80 ? -7.999 -3.793 9.959 1.00 93.94 80 TRP A N 1
ATOM 635 C CA . TRP A 1 80 ? -7.522 -3.151 8.739 1.00 93.94 80 TRP A CA 1
ATOM 636 C C . TRP A 1 80 ? -6.412 -2.169 9.103 1.00 93.94 80 TRP A C 1
ATOM 638 O O . TRP A 1 80 ? -6.652 -1.175 9.786 1.00 93.94 80 TRP A O 1
ATOM 648 N N . ASP A 1 81 ? -5.195 -2.420 8.624 1.00 93.19 81 ASP A N 1
ATOM 649 C CA . ASP A 1 81 ? -4.021 -1.611 8.983 1.00 93.19 81 ASP A CA 1
ATOM 650 C C . ASP A 1 81 ? -3.745 -0.442 8.018 1.00 93.19 81 ASP A C 1
ATOM 652 O O . ASP A 1 81 ? -2.688 0.189 8.080 1.00 93.19 81 ASP A O 1
ATOM 656 N N . GLY A 1 82 ? -4.677 -0.163 7.102 1.00 92.19 82 GLY A N 1
ATOM 657 C CA . GLY A 1 82 ? -4.521 0.842 6.049 1.00 92.19 82 GLY A CA 1
ATOM 658 C C . GLY A 1 82 ? -4.046 0.288 4.703 1.00 92.19 82 GLY A C 1
ATOM 659 O O . GLY A 1 82 ? -4.135 1.005 3.708 1.00 92.19 82 GLY A O 1
ATOM 660 N N . TRP A 1 83 ? -3.581 -0.964 4.650 1.00 93.69 83 TRP A N 1
ATOM 661 C CA . TRP A 1 83 ? -3.103 -1.607 3.419 1.00 93.69 83 TRP A CA 1
ATOM 662 C C . TRP A 1 83 ? -3.639 -3.025 3.231 1.00 93.69 83 TRP A C 1
ATOM 664 O O . TRP A 1 83 ? -3.941 -3.426 2.108 1.00 93.69 83 TRP A O 1
ATOM 674 N N . SER A 1 84 ? -3.722 -3.805 4.306 1.00 95.75 84 SER A N 1
ATOM 675 C CA . SER A 1 84 ? -4.163 -5.197 4.257 1.00 95.75 84 SER A CA 1
ATOM 676 C C . SER A 1 84 ? -5.178 -5.495 5.355 1.00 95.75 84 SER A C 1
ATOM 678 O O . SER A 1 84 ? -5.111 -4.960 6.464 1.00 95.75 84 SER A O 1
ATOM 680 N N . CYS A 1 85 ? -6.101 -6.403 5.040 1.00 94.81 85 CYS A N 1
ATOM 681 C CA . CYS A 1 85 ? -7.011 -6.982 6.015 1.00 94.81 85 CYS A CA 1
ATOM 682 C C . CYS A 1 85 ? -6.298 -8.133 6.724 1.00 94.81 85 CYS A C 1
ATOM 684 O O . CYS A 1 85 ? -5.729 -9.007 6.066 1.00 94.81 85 CYS A O 1
ATOM 686 N N . TRP A 1 86 ? -6.301 -8.136 8.050 1.00 93.50 86 TRP A N 1
ATOM 687 C CA . TRP A 1 86 ? -5.724 -9.204 8.861 1.00 93.50 86 TRP A CA 1
ATOM 688 C C . TRP A 1 86 ? -6.853 -9.987 9.522 1.00 93.50 86 TRP A C 1
ATOM 690 O O . TRP A 1 86 ? -7.654 -9.355 10.202 1.00 93.50 86 TRP A O 1
ATOM 700 N N . PRO A 1 87 ? -6.946 -11.311 9.322 1.00 89.00 87 PRO A N 1
ATOM 701 C CA . PRO A 1 87 ? -8.053 -12.126 9.823 1.00 89.00 87 PRO A CA 1
ATOM 702 C C . PRO A 1 87 ? -7.982 -12.388 11.338 1.00 89.00 87 PRO A C 1
ATOM 704 O O . PRO A 1 87 ? -6.947 -12.193 11.972 1.00 89.00 87 PRO A O 1
ATOM 707 N N . ASP A 1 88 ? -9.098 -12.859 11.899 1.00 80.31 88 ASP A N 1
ATOM 708 C CA . ASP A 1 88 ? -9.328 -13.186 13.318 1.00 80.31 88 ASP A CA 1
ATOM 709 C C . ASP A 1 88 ? -8.971 -14.638 13.701 1.00 80.31 88 ASP A C 1
ATOM 711 O O . ASP A 1 88 ? -9.523 -15.185 14.653 1.00 80.31 88 ASP A O 1
ATOM 715 N N . ASP A 1 89 ? -8.094 -15.307 12.954 1.00 80.31 89 ASP A N 1
ATOM 716 C CA . ASP A 1 89 ? -7.733 -16.721 13.156 1.00 80.31 89 ASP A CA 1
ATOM 717 C C . ASP A 1 89 ? -6.273 -16.931 13.591 1.00 80.31 89 ASP A C 1
ATOM 719 O O . ASP A 1 89 ? -5.795 -18.065 13.693 1.00 80.31 89 ASP A O 1
ATOM 723 N N . VAL A 1 90 ? -5.554 -15.844 13.880 1.00 85.44 90 VAL A N 1
ATOM 724 C CA . VAL A 1 90 ? -4.133 -15.900 14.232 1.00 85.44 90 VAL A CA 1
ATOM 725 C C . VAL A 1 90 ? -3.959 -16.241 15.708 1.00 85.44 90 VAL A C 1
ATOM 727 O O . VAL A 1 90 ? -4.373 -15.491 16.593 1.00 85.44 90 VAL A O 1
ATOM 730 N N . GLN A 1 91 ? -3.311 -17.379 15.958 1.00 88.31 91 GLN A N 1
ATOM 731 C CA . GLN A 1 91 ? -2.980 -17.839 17.305 1.00 88.31 91 GLN A CA 1
ATOM 732 C C . GLN A 1 91 ? -1.965 -16.900 17.991 1.00 88.31 91 GLN A C 1
ATOM 734 O O . GLN A 1 91 ? -1.113 -16.320 17.309 1.00 88.31 91 GLN A O 1
ATOM 739 N N . PRO A 1 92 ? -2.013 -16.770 19.329 1.00 91.62 92 PRO A N 1
ATOM 740 C CA . PRO A 1 92 ? -1.038 -16.008 20.096 1.00 91.62 92 PRO A CA 1
ATOM 741 C C . PRO A 1 92 ? 0.389 -16.496 19.847 1.00 91.62 92 PRO A C 1
ATOM 743 O O . PRO A 1 92 ? 0.622 -17.682 19.601 1.00 91.62 92 PRO A O 1
ATOM 746 N N . SER A 1 93 ? 1.347 -15.575 19.920 1.00 91.94 93 SER A N 1
ATOM 747 C CA . SER A 1 93 ? 2.771 -15.840 19.658 1.00 91.94 93 SER A CA 1
ATOM 748 C C . SER A 1 93 ? 3.070 -16.362 18.244 1.00 91.94 93 SER A C 1
ATOM 750 O O . SER A 1 93 ? 4.064 -17.060 18.032 1.00 91.94 93 SER A O 1
ATOM 752 N N . HIS A 1 94 ? 2.231 -16.020 17.262 1.00 93.69 94 HIS A N 1
ATOM 753 C CA . HIS A 1 94 ? 2.411 -16.401 15.863 1.00 93.69 94 HIS A CA 1
ATOM 754 C C . HIS A 1 94 ? 2.588 -15.182 14.951 1.00 93.69 94 HIS A C 1
ATOM 756 O O . HIS A 1 94 ? 1.983 -14.126 15.147 1.00 93.69 94 HIS A O 1
ATOM 762 N N . ILE A 1 95 ? 3.395 -15.346 13.899 1.00 94.50 95 ILE A N 1
ATOM 763 C CA . ILE A 1 95 ? 3.588 -14.334 12.858 1.00 94.50 95 ILE A CA 1
ATOM 764 C C . ILE A 1 95 ? 2.747 -14.720 11.645 1.00 94.50 95 ILE A C 1
ATOM 766 O O . ILE A 1 95 ? 3.022 -15.704 10.956 1.00 94.50 95 ILE A O 1
ATOM 770 N N . MET A 1 96 ? 1.728 -13.917 11.360 1.00 94.31 96 MET A N 1
ATOM 771 C CA . MET A 1 96 ? 0.910 -14.063 10.165 1.00 94.31 96 MET A CA 1
ATOM 772 C C . MET A 1 96 ? 1.627 -13.452 8.966 1.00 94.31 96 MET A C 1
ATOM 774 O O . MET A 1 96 ? 2.249 -12.392 9.066 1.00 94.31 96 MET A O 1
ATOM 778 N N . ARG A 1 97 ? 1.524 -14.105 7.808 1.00 94.94 97 ARG A N 1
ATOM 779 C CA . ARG A 1 97 ? 2.161 -13.668 6.564 1.00 94.94 97 ARG A CA 1
ATOM 780 C C . ARG A 1 97 ? 1.165 -13.719 5.417 1.00 94.94 97 ARG A C 1
ATOM 782 O O . ARG A 1 97 ? 0.572 -14.761 5.169 1.00 94.94 97 ARG A O 1
ATOM 789 N N . GLN A 1 98 ? 1.067 -12.632 4.658 1.00 95.06 98 GLN A N 1
ATOM 790 C CA . GLN A 1 98 ? 0.236 -12.573 3.455 1.00 95.06 98 GLN A CA 1
ATOM 791 C C . GLN A 1 98 ? 0.949 -11.858 2.297 1.00 95.06 98 GLN A C 1
ATOM 793 O O . GLN A 1 98 ? 1.893 -11.095 2.528 1.00 95.06 98 GLN A O 1
ATOM 798 N N . PRO A 1 99 ? 0.580 -12.128 1.032 1.00 94.25 99 PRO A N 1
ATOM 799 C CA . PRO A 1 99 ? 1.162 -11.435 -0.114 1.00 94.25 99 PRO A CA 1
ATOM 800 C C . PRO A 1 99 ? 0.913 -9.925 -0.038 1.00 94.25 99 PRO A C 1
ATOM 802 O O . PRO A 1 99 ? -0.186 -9.507 0.311 1.00 94.25 99 PRO A O 1
ATOM 805 N N . CYS A 1 100 ? 1.886 -9.103 -0.442 1.00 94.75 100 CYS A N 1
ATOM 806 C CA . CYS A 1 100 ? 1.698 -7.649 -0.476 1.00 94.75 100 CYS A CA 1
ATOM 807 C C . CYS A 1 100 ? 0.476 -7.275 -1.342 1.00 94.75 100 CYS A C 1
ATOM 809 O O . CYS A 1 100 ? 0.343 -7.805 -2.459 1.00 94.75 100 CYS A O 1
ATOM 811 N N . PRO A 1 101 ? -0.386 -6.348 -0.898 1.00 94.50 101 PRO A N 1
ATOM 812 C CA . PRO A 1 101 ? -1.535 -5.911 -1.680 1.00 94.50 101 PRO A CA 1
ATOM 813 C C . PRO A 1 101 ? -1.085 -5.264 -2.995 1.00 94.50 101 PRO A C 1
ATOM 815 O O . PRO A 1 101 ? -0.001 -4.695 -3.096 1.00 94.50 101 PRO A O 1
ATOM 818 N N . LYS A 1 102 ? -1.889 -5.369 -4.058 1.00 91.62 102 LYS A N 1
ATOM 819 C CA . LYS A 1 102 ? -1.490 -4.859 -5.388 1.00 91.62 102 LYS A CA 1
ATOM 820 C C . LYS A 1 102 ? -1.406 -3.330 -5.417 1.00 91.62 102 LYS A C 1
ATOM 822 O O . LYS A 1 102 ? -0.566 -2.774 -6.125 1.00 91.62 102 LYS A O 1
ATOM 827 N N . HIS A 1 103 ? -2.252 -2.667 -4.636 1.00 91.75 103 HIS A N 1
ATOM 828 C CA . HIS A 1 103 ? -2.349 -1.215 -4.597 1.00 91.7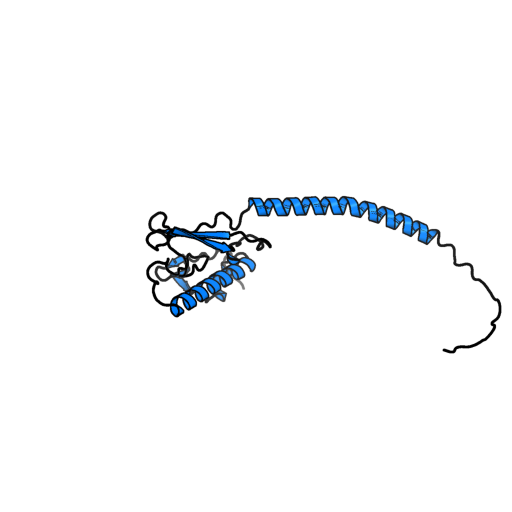5 103 HIS A CA 1
ATOM 829 C C . HIS A 1 103 ? -1.142 -0.535 -3.917 1.00 91.75 103 HIS A C 1
ATOM 831 O O . HIS A 1 103 ? -0.873 0.629 -4.207 1.00 91.75 103 HIS A O 1
ATOM 837 N N . ILE A 1 104 ? -0.340 -1.263 -3.120 1.00 91.62 104 ILE A N 1
ATOM 838 C CA . ILE A 1 104 ? 0.876 -0.727 -2.472 1.00 91.62 104 ILE A CA 1
ATOM 839 C C . ILE A 1 104 ? 1.984 -0.360 -3.455 1.00 91.62 104 ILE A C 1
ATOM 841 O O . ILE A 1 104 ? 2.894 0.382 -3.116 1.00 91.62 104 ILE A O 1
ATOM 845 N N . TYR A 1 105 ? 1.938 -0.850 -4.692 1.00 88.62 105 TYR A N 1
ATOM 846 C CA . TYR A 1 105 ? 2.968 -0.576 -5.691 1.00 88.62 105 TYR A CA 1
ATOM 847 C C . TYR A 1 105 ? 2.720 0.753 -6.417 1.00 88.62 105 TYR A C 1
ATOM 849 O O . TYR A 1 105 ? 2.839 0.801 -7.630 1.00 88.62 105 TYR A O 1
ATOM 857 N N . TRP A 1 106 ? 2.341 1.831 -5.727 1.00 79.00 106 TRP A N 1
ATOM 858 C CA . TRP A 1 106 ? 1.908 3.136 -6.270 1.00 79.00 106 TRP A CA 1
ATOM 859 C C . TRP A 1 106 ? 2.718 3.655 -7.479 1.00 79.00 106 TRP A C 1
ATOM 861 O O . TRP A 1 106 ? 2.123 3.929 -8.524 1.00 79.00 106 TRP A O 1
ATOM 871 N N . HIS A 1 107 ? 4.052 3.663 -7.415 1.00 76.00 107 HIS A N 1
ATOM 872 C CA . HIS A 1 107 ? 4.926 4.107 -8.515 1.00 76.00 107 HIS A CA 1
ATOM 873 C C . HIS A 1 107 ? 5.400 3.020 -9.484 1.00 76.00 107 HIS A C 1
ATOM 875 O O . HIS A 1 107 ? 5.950 3.329 -10.539 1.00 76.00 107 HIS A O 1
ATOM 881 N N . GLN A 1 108 ? 5.176 1.750 -9.163 1.00 74.00 108 GLN A N 1
ATOM 882 C CA . GLN A 1 108 ? 5.725 0.631 -9.918 1.00 74.00 108 GLN A CA 1
ATOM 883 C C . GLN A 1 108 ? 4.621 -0.153 -10.637 1.00 74.00 108 GLN A C 1
ATOM 885 O O . GLN A 1 108 ? 3.436 -0.114 -10.284 1.00 74.00 108 GLN A O 1
ATOM 890 N N . ILE A 1 109 ? 5.011 -0.896 -11.670 1.00 78.25 109 ILE A N 1
ATOM 891 C CA . ILE A 1 109 ? 4.173 -1.974 -12.199 1.00 78.25 109 ILE A CA 1
ATOM 892 C C . ILE A 1 109 ? 4.180 -3.094 -11.158 1.00 78.25 109 ILE A C 1
ATOM 894 O O . ILE A 1 109 ? 5.250 -3.468 -10.673 1.00 78.25 109 ILE A O 1
ATOM 898 N N . VAL A 1 110 ? 2.998 -3.631 -10.833 1.00 82.44 110 VAL A N 1
ATOM 899 C CA . VAL A 1 110 ? 2.868 -4.750 -9.889 1.00 82.44 110 VAL A CA 1
ATOM 900 C C . VAL A 1 110 ? 3.789 -5.885 -10.351 1.00 82.44 110 VAL A C 1
ATOM 902 O O . VAL A 1 110 ? 3.650 -6.355 -11.484 1.00 82.44 110 VAL A O 1
ATOM 905 N N . PRO A 1 111 ? 4.762 -6.310 -9.528 1.00 82.12 111 PRO A N 1
ATOM 906 C CA . PRO A 1 111 ? 5.696 -7.342 -9.938 1.00 82.12 111 PRO A CA 1
ATOM 907 C C . PRO A 1 111 ? 4.975 -8.696 -10.061 1.00 82.12 111 PRO A C 1
ATOM 909 O O . PRO A 1 111 ? 4.056 -8.966 -9.285 1.00 82.12 111 PRO A O 1
ATOM 912 N N . PRO A 1 112 ? 5.407 -9.573 -10.990 1.00 80.69 112 PRO A N 1
ATOM 913 C CA . PRO A 1 112 ? 4.840 -10.913 -11.127 1.00 80.69 112 PRO A CA 1
ATOM 914 C C . PRO A 1 112 ? 5.032 -11.729 -9.842 1.00 80.69 112 PRO A C 1
ATOM 916 O O . PRO A 1 112 ? 4.111 -12.399 -9.387 1.00 80.69 112 PRO A O 1
ATOM 919 N N . CYS A 1 113 ? 6.197 -11.593 -9.203 1.00 83.38 113 CYS A N 1
ATOM 920 C CA . CYS A 1 113 ? 6.455 -12.121 -7.869 1.00 83.38 113 CYS A CA 1
ATOM 921 C C . CYS A 1 113 ? 6.268 -10.999 -6.846 1.00 83.38 113 CYS A C 1
ATOM 923 O O . CYS A 1 113 ? 7.100 -10.092 -6.755 1.00 83.38 113 CYS A O 1
ATOM 925 N N . ARG A 1 114 ? 5.166 -11.045 -6.093 1.00 89.19 114 ARG A N 1
ATOM 926 C CA . ARG A 1 114 ? 4.913 -10.098 -5.002 1.00 89.19 114 ARG A CA 1
ATOM 927 C C . ARG A 1 114 ? 5.717 -10.484 -3.765 1.00 89.19 114 ARG A C 1
ATOM 929 O O . ARG A 1 114 ? 5.973 -11.661 -3.514 1.00 89.19 114 ARG A O 1
ATOM 936 N N . GLY A 1 115 ? 6.107 -9.467 -3.003 1.00 90.69 115 GLY A N 1
ATOM 937 C CA . GLY A 1 115 ? 6.648 -9.667 -1.666 1.00 90.69 115 GLY A CA 1
ATOM 938 C C . GLY A 1 115 ? 5.565 -10.157 -0.708 1.00 90.69 115 GLY A C 1
ATOM 939 O O . GLY A 1 115 ? 4.418 -10.392 -1.098 1.00 90.69 115 GLY A O 1
ATOM 940 N N . TYR A 1 116 ? 5.924 -10.248 0.564 1.00 94.50 116 TYR A N 1
ATOM 941 C CA . TYR A 1 116 ? 4.984 -10.590 1.621 1.00 94.50 116 TYR A CA 1
ATOM 942 C C . TYR A 1 116 ? 5.064 -9.559 2.733 1.00 94.50 116 TYR A C 1
ATOM 944 O O . TYR A 1 116 ? 6.156 -9.100 3.059 1.00 94.50 116 TYR A O 1
ATOM 952 N N . THR A 1 117 ? 3.920 -9.241 3.314 1.00 96.19 117 THR A N 1
ATOM 953 C CA . THR A 1 117 ? 3.831 -8.496 4.564 1.00 96.19 117 THR A CA 1
ATOM 954 C C . THR A 1 117 ? 3.634 -9.467 5.723 1.00 96.19 117 THR A C 1
ATOM 956 O O . THR A 1 117 ? 3.094 -10.565 5.536 1.00 96.19 117 THR A O 1
ATOM 959 N N . THR A 1 118 ? 4.108 -9.085 6.906 1.00 96.19 118 THR A N 1
ATOM 960 C CA . THR A 1 118 ? 3.951 -9.874 8.129 1.00 96.19 118 THR A CA 1
ATOM 961 C C . THR A 1 118 ? 3.407 -9.030 9.267 1.00 96.19 118 THR A C 1
ATOM 963 O O . THR A 1 118 ? 3.807 -7.877 9.420 1.00 96.19 118 THR A O 1
ATOM 966 N N . LYS A 1 119 ? 2.565 -9.626 10.104 1.00 95.75 119 LYS A N 1
ATOM 967 C CA . LYS A 1 119 ? 2.053 -9.019 11.334 1.00 95.75 119 LYS A CA 1
ATOM 968 C C . LYS A 1 119 ? 2.126 -10.046 12.454 1.00 95.75 119 LYS A C 1
ATOM 970 O O . LYS A 1 119 ? 1.834 -11.221 12.237 1.00 95.75 119 LYS A O 1
ATOM 975 N N . GLU A 1 120 ? 2.577 -9.614 13.620 1.00 95.12 120 GLU A N 1
ATOM 976 C CA . GLU A 1 120 ? 2.818 -10.492 14.763 1.00 95.12 120 GLU A CA 1
ATOM 977 C C . GLU A 1 120 ? 1.670 -10.392 15.764 1.00 95.12 120 GLU A C 1
ATOM 979 O O . GLU A 1 120 ? 1.271 -9.290 16.142 1.00 95.12 120 GLU A O 1
ATOM 984 N N . CYS A 1 121 ? 1.157 -11.548 16.180 1.00 94.44 121 CYS A N 1
ATOM 985 C CA . CYS A 1 121 ? 0.217 -11.678 17.281 1.00 94.44 121 CYS A CA 1
ATOM 986 C C . CYS A 1 121 ? 0.995 -11.989 18.563 1.00 94.44 121 CYS A C 1
ATOM 988 O O . CYS A 1 121 ? 1.728 -12.980 18.622 1.00 94.44 121 CYS A O 1
ATOM 990 N N . THR A 1 122 ? 0.858 -11.151 19.587 1.00 92.94 122 THR A N 1
ATOM 991 C CA . THR A 1 122 ? 1.553 -11.316 20.869 1.00 92.94 122 THR A CA 1
ATOM 992 C C . THR A 1 122 ? 0.969 -12.482 21.673 1.00 92.94 122 THR A C 1
ATOM 994 O O . THR A 1 122 ? -0.065 -13.052 21.319 1.00 92.94 122 THR A O 1
ATOM 997 N N . SER A 1 123 ? 1.627 -12.858 22.774 1.00 92.06 123 SER A N 1
ATOM 998 C CA . SER A 1 123 ? 1.121 -13.883 23.704 1.00 92.06 123 SER A CA 1
ATOM 999 C C . SER A 1 123 ? -0.233 -13.530 24.318 1.00 92.06 123 SER A C 1
ATOM 1001 O O . SER A 1 123 ? -0.985 -14.424 24.694 1.00 92.06 123 SER A O 1
ATOM 1003 N N . ASP A 1 124 ? -0.554 -12.239 24.386 1.00 89.62 124 ASP A N 1
ATOM 1004 C CA . ASP A 1 124 ? -1.780 -11.734 25.004 1.00 89.62 124 ASP A CA 1
ATOM 1005 C C . ASP A 1 124 ? -2.978 -11.764 24.038 1.00 89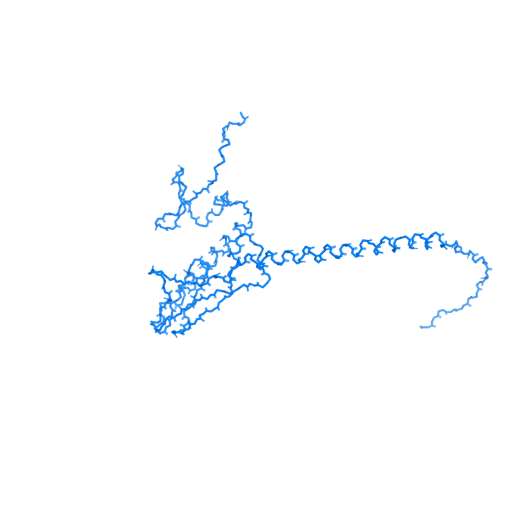.62 124 ASP A C 1
ATOM 1007 O O . ASP A 1 124 ? -4.074 -11.337 24.396 1.00 89.62 124 ASP A O 1
ATOM 1011 N N . GLY A 1 125 ? -2.786 -12.256 22.805 1.00 89.00 125 GLY A N 1
ATOM 1012 C CA . GLY A 1 125 ? -3.820 -12.247 21.766 1.00 89.00 125 GLY A CA 1
ATOM 1013 C C . GLY A 1 125 ? -4.082 -10.849 21.204 1.00 89.00 125 GLY A C 1
ATOM 1014 O O . GLY A 1 125 ? -5.188 -10.551 20.760 1.00 89.00 125 GLY A O 1
ATOM 1015 N N . LEU A 1 126 ? -3.072 -9.977 21.237 1.00 90.19 126 LEU A N 1
ATOM 1016 C CA . LEU A 1 126 ? -3.132 -8.622 20.696 1.00 90.19 126 LEU A CA 1
ATOM 1017 C C . LEU A 1 126 ? -2.121 -8.461 19.566 1.00 90.19 126 LEU A C 1
ATOM 1019 O O . LEU A 1 126 ? -1.091 -9.132 19.525 1.00 90.19 126 LEU A O 1
ATOM 1023 N N . TRP A 1 127 ? -2.399 -7.556 18.634 1.00 93.06 127 TRP A N 1
ATOM 1024 C CA . TRP A 1 127 ? -1.423 -7.239 17.601 1.00 93.06 127 TRP A CA 1
ATOM 1025 C C . TRP A 1 127 ? -0.197 -6.552 18.195 1.00 93.06 127 TRP A C 1
ATOM 1027 O O . TRP A 1 127 ? -0.296 -5.757 19.129 1.00 93.06 127 TRP A O 1
ATOM 1037 N N . PHE A 1 128 ? 0.969 -6.860 17.632 1.00 94.56 128 PHE A N 1
ATOM 1038 C CA . PHE A 1 128 ? 2.211 -6.203 18.001 1.00 94.56 128 PHE A CA 1
ATOM 1039 C C . PHE A 1 128 ? 2.127 -4.698 17.729 1.00 94.56 128 PHE A C 1
ATOM 1041 O O . PHE A 1 128 ? 1.761 -4.265 16.630 1.00 94.56 128 PHE A O 1
ATOM 1048 N N . ASN A 1 129 ? 2.511 -3.911 18.733 1.00 93.81 129 ASN A N 1
ATOM 1049 C CA . ASN A 1 129 ? 2.415 -2.460 18.710 1.00 93.81 129 ASN A CA 1
ATOM 1050 C C . ASN A 1 129 ? 3.796 -1.816 18.835 1.00 93.81 129 ASN A C 1
ATOM 1052 O O . ASN A 1 129 ? 4.615 -2.210 19.663 1.00 93.81 129 ASN A O 1
ATOM 1056 N N . ILE A 1 130 ? 4.017 -0.757 18.059 1.00 93.88 130 ILE A N 1
ATOM 1057 C CA . ILE A 1 130 ? 5.144 0.162 18.222 1.00 93.88 130 ILE A CA 1
ATOM 1058 C C . ILE A 1 130 ? 4.548 1.527 18.546 1.00 93.88 130 ILE A C 1
ATOM 1060 O O . ILE A 1 130 ? 3.743 2.046 17.773 1.00 93.88 130 ILE A O 1
ATOM 1064 N N . THR A 1 131 ? 4.947 2.135 19.667 1.00 92.69 131 THR A N 1
ATOM 1065 C CA . THR A 1 131 ? 4.469 3.473 20.081 1.00 92.69 131 THR A CA 1
ATOM 1066 C C . THR A 1 131 ? 2.933 3.582 20.115 1.00 92.69 131 THR A C 1
ATOM 1068 O O . THR A 1 131 ? 2.357 4.444 19.455 1.00 92.69 131 THR A O 1
ATOM 1071 N N . ASP A 1 132 ? 2.274 2.661 20.829 1.00 90.75 132 ASP A N 1
ATOM 1072 C CA . ASP A 1 132 ? 0.808 2.589 21.006 1.00 90.75 132 ASP A CA 1
ATOM 1073 C C . ASP A 1 132 ? -0.016 2.459 19.716 1.00 90.75 132 ASP A C 1
ATOM 1075 O O . ASP A 1 132 ? -1.222 2.706 19.697 1.00 90.75 132 ASP A O 1
ATOM 1079 N N . LYS A 1 133 ? 0.622 2.050 18.618 1.00 90.25 133 LYS A N 1
ATOM 1080 C CA . LYS A 1 133 ? -0.039 1.788 17.342 1.00 90.25 133 LYS A CA 1
ATOM 1081 C C . LYS A 1 133 ? 0.298 0.399 16.857 1.00 90.25 133 LYS A C 1
ATOM 1083 O O . LYS A 1 133 ? 1.460 -0.009 16.905 1.00 90.25 133 LYS A O 1
ATOM 1088 N N . GLU A 1 134 ? -0.715 -0.283 16.339 1.00 93.31 134 GLU A N 1
ATOM 1089 C CA . GLU A 1 134 ? -0.519 -1.546 15.645 1.00 93.31 134 GLU A CA 1
ATOM 1090 C C . GLU A 1 134 ? 0.510 -1.404 14.537 1.00 93.31 134 GLU A C 1
ATOM 1092 O O . GLU A 1 134 ? 0.502 -0.447 13.758 1.00 93.31 134 GLU A O 1
ATOM 1097 N N . TRP A 1 135 ? 1.392 -2.392 14.457 1.00 94.69 135 TRP A N 1
ATOM 1098 C CA . TRP A 1 135 ? 2.466 -2.401 13.490 1.00 94.69 135 TRP A CA 1
ATOM 1099 C C . TRP A 1 135 ? 2.388 -3.628 12.592 1.00 94.69 135 TRP A C 1
ATOM 1101 O O . TRP A 1 135 ? 2.060 -4.730 13.025 1.00 94.69 135 TRP A O 1
ATOM 1111 N N . SER A 1 136 ? 2.705 -3.409 11.321 1.00 95.56 136 SER A N 1
ATOM 1112 C CA . SER A 1 136 ? 2.781 -4.426 10.280 1.00 95.56 136 SER A CA 1
ATOM 1113 C C . SER A 1 136 ? 4.066 -4.205 9.484 1.00 95.56 136 SER A C 1
ATOM 1115 O O . SER A 1 136 ? 4.415 -3.076 9.130 1.00 95.56 136 SER A O 1
ATOM 1117 N N . ASN A 1 137 ? 4.777 -5.281 9.162 1.00 95.50 137 ASN A N 1
ATOM 1118 C CA . ASN A 1 137 ? 6.023 -5.213 8.413 1.00 95.50 137 ASN A CA 1
ATOM 1119 C C . ASN A 1 137 ? 5.756 -5.241 6.904 1.00 95.50 137 ASN A C 1
ATOM 1121 O O . ASN A 1 137 ? 5.374 -6.273 6.347 1.00 95.50 137 ASN A O 1
ATOM 1125 N N . TYR A 1 138 ? 6.022 -4.126 6.226 1.00 94.44 138 TYR A N 1
ATOM 1126 C CA . TYR A 1 138 ? 5.939 -4.007 4.765 1.00 94.44 138 TYR A CA 1
ATOM 1127 C C . TYR A 1 138 ? 7.312 -3.868 4.085 1.00 94.44 138 TYR A C 1
ATOM 1129 O O . TYR A 1 138 ? 7.373 -3.582 2.894 1.00 94.44 138 TYR A O 1
ATOM 1137 N N . SER A 1 139 ? 8.425 -4.110 4.791 1.00 92.06 139 SER A N 1
ATOM 1138 C CA . SER A 1 139 ? 9.795 -3.943 4.254 1.00 92.06 139 SER A CA 1
ATOM 1139 C C . SER A 1 139 ? 10.089 -4.767 2.994 1.00 92.06 139 SER A C 1
ATOM 1141 O O . SER A 1 139 ? 10.914 -4.392 2.164 1.00 92.06 139 SER A O 1
ATOM 1143 N N . MET A 1 140 ? 9.396 -5.894 2.824 1.00 90.56 140 MET A N 1
ATOM 1144 C CA . MET A 1 140 ? 9.535 -6.765 1.657 1.00 90.56 140 MET A CA 1
ATOM 1145 C C . MET A 1 140 ? 8.605 -6.369 0.499 1.00 90.56 140 MET A C 1
ATOM 1147 O O . MET A 1 140 ? 8.677 -6.977 -0.574 1.00 90.56 140 MET A O 1
ATOM 1151 N N . CYS A 1 141 ? 7.751 -5.363 0.691 1.00 89.94 141 CYS A N 1
ATOM 1152 C CA . CYS A 1 141 ? 6.875 -4.790 -0.325 1.00 89.94 141 CYS A CA 1
ATOM 1153 C C . CYS A 1 141 ? 7.562 -3.613 -1.038 1.00 89.94 141 CYS A C 1
ATOM 1155 O O . CYS A 1 141 ? 8.361 -2.901 -0.447 1.00 89.94 141 CYS A O 1
ATOM 1157 N N . ALA A 1 142 ? 7.258 -3.432 -2.330 1.00 81.75 142 ALA A N 1
ATOM 1158 C CA . ALA A 1 142 ? 7.729 -2.309 -3.159 1.00 81.75 142 ALA A CA 1
ATOM 1159 C C . ALA A 1 142 ? 9.248 -2.001 -3.107 1.00 81.75 142 ALA A C 1
ATOM 1161 O O . ALA A 1 142 ? 9.658 -0.852 -3.213 1.00 81.75 142 ALA A O 1
ATOM 1162 N N . ARG A 1 143 ? 10.089 -3.037 -2.990 1.00 82.69 143 ARG A N 1
ATOM 1163 C CA . ARG A 1 143 ? 11.554 -2.913 -2.959 1.00 82.69 143 ARG A CA 1
ATOM 1164 C C . ARG A 1 143 ? 12.142 -2.389 -4.278 1.00 82.69 143 ARG A C 1
ATOM 1166 O O . ARG A 1 143 ? 12.125 -3.087 -5.298 1.00 82.69 143 ARG A O 1
ATOM 1173 N N . ASP A 1 144 ? 12.666 -1.163 -4.241 1.00 79.38 144 ASP A N 1
ATOM 1174 C CA . ASP A 1 144 ? 13.235 -0.463 -5.401 1.00 79.38 144 ASP A CA 1
ATOM 1175 C C . ASP A 1 144 ? 14.511 -1.126 -5.939 1.00 79.38 144 ASP A C 1
ATOM 1177 O O . ASP A 1 144 ? 14.709 -1.179 -7.151 1.00 79.38 144 ASP A O 1
ATOM 1181 N N . ASP A 1 145 ? 15.356 -1.688 -5.074 1.00 82.12 145 ASP A N 1
ATOM 1182 C CA . ASP A 1 145 ? 16.602 -2.371 -5.448 1.00 82.12 145 ASP A CA 1
ATOM 1183 C C . ASP A 1 145 ? 16.344 -3.557 -6.392 1.00 82.12 145 ASP A C 1
ATOM 1185 O O . ASP A 1 145 ? 16.984 -3.689 -7.440 1.00 82.12 145 ASP A O 1
ATOM 1189 N N . ILE A 1 146 ? 15.337 -4.374 -6.076 1.00 80.94 146 ILE A N 1
ATOM 1190 C CA . ILE A 1 146 ? 14.913 -5.501 -6.915 1.00 80.94 146 ILE A CA 1
ATOM 1191 C C . ILE A 1 146 ? 14.322 -5.000 -8.233 1.00 80.94 146 ILE A C 1
ATOM 1193 O O . ILE A 1 146 ? 14.594 -5.566 -9.297 1.00 80.94 146 ILE A O 1
ATOM 1197 N N . TYR A 1 147 ? 13.510 -3.944 -8.179 1.00 82.12 147 TYR A N 1
ATOM 1198 C CA . TYR A 1 147 ? 12.874 -3.367 -9.359 1.00 82.12 147 TYR A CA 1
ATOM 1199 C C . TYR A 1 147 ? 13.908 -2.803 -10.345 1.00 82.12 147 TYR A C 1
ATOM 1201 O O . TYR A 1 147 ? 13.896 -3.164 -11.527 1.00 82.12 147 TYR A O 1
ATOM 1209 N N . VAL A 1 148 ? 14.842 -1.985 -9.854 1.00 85.50 148 VAL A N 1
ATOM 1210 C CA . VAL A 1 148 ? 15.943 -1.405 -10.635 1.00 85.50 148 VAL A CA 1
ATOM 1211 C C . VAL A 1 148 ? 16.851 -2.504 -11.179 1.00 85.50 148 VAL A C 1
ATOM 1213 O O . VAL A 1 148 ? 17.198 -2.477 -12.361 1.00 85.50 148 VAL A O 1
ATOM 1216 N N . GLY A 1 149 ? 17.177 -3.511 -10.363 1.00 87.38 149 GLY A N 1
ATOM 1217 C CA . GLY A 1 149 ? 17.942 -4.678 -10.797 1.00 87.38 149 GLY A CA 1
ATOM 1218 C C . GLY A 1 149 ? 17.282 -5.383 -11.981 1.00 87.38 149 GLY A C 1
ATOM 1219 O O . GLY A 1 149 ? 17.920 -5.584 -13.015 1.00 87.38 149 GLY A O 1
ATOM 1220 N N . ARG A 1 150 ? 15.981 -5.685 -11.887 1.00 85.56 150 ARG A N 1
ATOM 1221 C CA . ARG A 1 150 ? 15.224 -6.336 -12.969 1.00 85.56 150 ARG A CA 1
ATOM 1222 C C . ARG A 1 150 ? 15.214 -5.510 -14.253 1.00 85.56 150 ARG A C 1
ATOM 1224 O O . ARG A 1 150 ? 15.419 -6.071 -15.328 1.00 85.56 150 ARG A O 1
ATOM 1231 N N . ILE A 1 151 ? 14.991 -4.198 -14.157 1.00 87.94 151 ILE A N 1
ATOM 1232 C CA . ILE A 1 151 ? 15.034 -3.304 -15.324 1.00 87.94 151 ILE A CA 1
ATOM 1233 C C . ILE A 1 151 ? 16.422 -3.323 -15.956 1.00 87.94 151 ILE A C 1
ATOM 1235 O O . ILE A 1 151 ? 16.535 -3.492 -17.167 1.00 87.94 151 ILE A O 1
ATOM 1239 N N . ARG A 1 152 ? 17.481 -3.219 -15.149 1.00 93.00 152 ARG A N 1
ATOM 1240 C CA . ARG A 1 152 ? 18.862 -3.251 -15.635 1.00 93.00 152 ARG A CA 1
ATOM 1241 C C . ARG A 1 152 ? 19.167 -4.545 -16.385 1.00 93.00 152 ARG A C 1
ATOM 1243 O O . ARG A 1 152 ? 19.675 -4.476 -17.500 1.00 93.00 152 ARG A O 1
ATOM 1250 N N . TYR A 1 153 ? 18.823 -5.702 -15.817 1.00 94.12 153 TYR A N 1
ATOM 1251 C CA . TYR A 1 153 ? 19.003 -6.989 -16.496 1.00 94.12 153 TYR A CA 1
ATOM 1252 C C . TYR A 1 153 ? 18.225 -7.048 -17.807 1.00 94.12 153 TYR A C 1
ATOM 1254 O O . TYR A 1 153 ? 18.796 -7.415 -18.828 1.00 94.12 153 TYR A O 1
ATOM 1262 N N . SER A 1 154 ? 16.959 -6.622 -17.797 1.00 93.44 154 SER A N 1
ATOM 1263 C CA . SER A 1 154 ? 16.121 -6.591 -18.997 1.00 93.44 154 SER A CA 1
ATOM 1264 C C . SER A 1 154 ? 16.700 -5.691 -20.090 1.00 93.44 154 SER A C 1
ATOM 1266 O O . SER A 1 154 ? 16.626 -6.034 -21.263 1.00 93.44 154 SER A O 1
ATOM 1268 N N . ILE A 1 155 ? 17.268 -4.534 -19.745 1.00 96.06 155 ILE A N 1
ATOM 1269 C CA . ILE A 1 155 ? 17.903 -3.645 -20.725 1.00 96.06 155 ILE A CA 1
ATOM 1270 C C . ILE A 1 155 ? 19.146 -4.321 -21.307 1.00 96.06 155 ILE A C 1
ATOM 1272 O O . ILE A 1 155 ? 19.283 -4.401 -22.524 1.00 96.06 155 ILE A O 1
ATOM 1276 N N . VAL A 1 156 ? 20.024 -4.853 -20.453 1.00 97.62 156 VAL A N 1
ATOM 1277 C CA . VAL A 1 156 ? 21.280 -5.482 -20.884 1.00 97.62 156 VAL A CA 1
ATOM 1278 C C . VAL A 1 156 ? 21.022 -6.676 -21.806 1.00 97.62 156 VAL A C 1
ATOM 1280 O O . VAL A 1 156 ? 21.620 -6.751 -22.877 1.00 97.62 156 VAL A O 1
ATOM 1283 N N . THR A 1 157 ? 20.117 -7.588 -21.444 1.00 96.94 157 THR A N 1
ATOM 1284 C CA . THR A 1 157 ? 19.833 -8.780 -22.259 1.00 96.94 157 THR A CA 1
ATOM 1285 C C . THR A 1 157 ? 19.187 -8.429 -23.593 1.00 96.94 157 THR A C 1
ATOM 1287 O O . THR A 1 157 ? 19.565 -8.999 -24.616 1.00 96.94 157 THR A O 1
ATOM 1290 N N . ASN A 1 158 ? 18.270 -7.458 -23.616 1.00 96.50 158 ASN A N 1
ATOM 1291 C CA . ASN A 1 158 ? 17.666 -6.995 -24.864 1.00 96.50 158 ASN A CA 1
ATOM 1292 C C . ASN A 1 158 ? 18.694 -6.312 -25.775 1.00 96.50 158 ASN A C 1
ATOM 1294 O O . ASN A 1 158 ? 18.693 -6.567 -26.976 1.00 96.50 158 ASN A O 1
ATOM 1298 N N . VAL A 1 159 ? 19.604 -5.499 -25.229 1.00 97.75 159 VAL A N 1
ATOM 1299 C CA . VAL A 1 159 ? 20.690 -4.886 -26.013 1.00 97.75 159 VAL A CA 1
ATOM 1300 C C . VAL A 1 159 ? 21.604 -5.960 -26.603 1.00 97.75 159 VAL A C 1
ATOM 1302 O O . VAL A 1 159 ? 21.880 -5.922 -27.798 1.00 97.75 159 VAL A O 1
ATOM 1305 N N . ILE A 1 160 ? 22.015 -6.954 -25.808 1.00 97.56 160 ILE A N 1
ATOM 1306 C CA . ILE A 1 160 ? 22.826 -8.080 -26.298 1.00 97.56 160 ILE A CA 1
ATOM 1307 C C . ILE A 1 160 ? 22.092 -8.820 -27.422 1.00 97.56 160 ILE A C 1
ATOM 1309 O O . ILE A 1 160 ? 22.688 -9.071 -28.466 1.00 97.56 160 ILE A O 1
ATOM 1313 N N . SER A 1 161 ? 20.799 -9.112 -27.250 1.00 98.00 161 SER A N 1
ATOM 1314 C CA . SER A 1 161 ? 19.985 -9.765 -28.280 1.00 98.00 161 SER A CA 1
ATOM 1315 C C . SER A 1 161 ? 19.918 -8.947 -29.570 1.00 98.00 161 SER A C 1
ATOM 1317 O O . SER A 1 161 ? 20.003 -9.511 -30.654 1.00 98.00 161 SER A O 1
ATOM 1319 N N . MET A 1 162 ? 19.774 -7.625 -29.488 1.00 97.31 162 MET A N 1
ATOM 1320 C CA . MET A 1 162 ? 19.774 -6.772 -30.680 1.00 97.31 162 MET A CA 1
ATOM 1321 C C . MET A 1 162 ? 21.147 -6.772 -31.361 1.00 97.31 162 MET A C 1
ATOM 1323 O O . MET A 1 162 ? 21.227 -6.923 -32.579 1.00 97.31 162 MET A O 1
ATOM 1327 N N . CYS A 1 163 ? 22.234 -6.688 -30.589 1.00 97.06 163 CYS A N 1
ATOM 1328 C CA . CYS A 1 163 ? 23.600 -6.733 -31.112 1.00 97.06 163 CYS A CA 1
ATOM 1329 C C . CYS A 1 163 ? 23.951 -8.067 -31.787 1.00 97.06 163 CYS A C 1
ATOM 1331 O O . CYS A 1 163 ? 24.798 -8.076 -32.675 1.00 97.06 163 CYS A O 1
ATOM 1333 N N . THR A 1 164 ? 23.323 -9.182 -31.404 1.00 96.50 164 THR A N 1
ATOM 1334 C CA . THR A 1 164 ? 23.526 -10.483 -32.064 1.00 96.50 164 THR A CA 1
ATOM 1335 C C . THR A 1 164 ? 22.591 -10.690 -33.254 1.00 96.50 164 THR A C 1
ATOM 1337 O O . THR A 1 164 ? 23.018 -11.213 -34.285 1.00 96.50 164 THR A O 1
ATOM 1340 N N . LEU A 1 165 ? 21.332 -10.256 -33.154 1.00 96.31 165 LEU A N 1
ATOM 1341 C CA . LEU A 1 165 ? 20.332 -10.443 -34.207 1.00 96.31 165 LEU A CA 1
ATOM 1342 C C . LEU A 1 165 ? 20.563 -9.529 -35.413 1.00 96.31 165 LEU A C 1
ATOM 1344 O O . LEU A 1 165 ? 20.395 -9.980 -36.543 1.00 96.31 165 LEU A O 1
ATOM 1348 N N . ILE A 1 166 ? 20.972 -8.273 -35.211 1.00 96.38 166 ILE A N 1
ATOM 1349 C CA . ILE A 1 166 ? 21.164 -7.322 -36.319 1.00 96.38 166 ILE A CA 1
ATOM 1350 C C . ILE A 1 166 ? 22.224 -7.829 -37.319 1.00 96.38 166 ILE A C 1
ATOM 1352 O O . ILE A 1 166 ? 21.900 -7.930 -38.505 1.00 96.38 166 ILE A O 1
ATOM 1356 N N . PRO A 1 167 ? 23.447 -8.227 -36.907 1.00 95.50 167 PRO A N 1
ATOM 1357 C CA . PRO A 1 167 ? 24.435 -8.775 -37.836 1.00 95.50 167 PRO A CA 1
ATOM 1358 C C . PRO A 1 167 ? 23.978 -10.078 -38.497 1.00 95.50 167 PRO A C 1
ATOM 1360 O O . PRO A 1 167 ? 24.193 -10.262 -39.693 1.00 95.50 167 PRO A O 1
ATOM 1363 N N . ALA A 1 168 ? 23.309 -10.966 -37.753 1.00 95.06 168 ALA A N 1
ATOM 1364 C CA . ALA A 1 168 ? 22.799 -12.222 -38.298 1.00 95.06 168 ALA A CA 1
ATOM 1365 C C . ALA A 1 168 ? 21.788 -11.983 -39.433 1.00 95.06 168 ALA A C 1
ATOM 1367 O O . ALA A 1 168 ? 21.869 -12.621 -40.486 1.00 95.06 168 ALA A O 1
ATOM 1368 N N . LEU A 1 169 ? 20.879 -11.021 -39.254 1.00 93.06 169 LEU A N 1
ATOM 1369 C CA . LEU A 1 169 ? 19.901 -10.639 -40.272 1.00 93.06 169 LEU A CA 1
ATOM 1370 C C . LEU A 1 169 ? 20.553 -9.972 -41.491 1.00 93.06 169 LEU A C 1
ATOM 1372 O O . LEU A 1 169 ? 20.130 -10.245 -42.612 1.00 93.06 169 LEU A O 1
ATOM 1376 N N . LEU A 1 170 ? 21.588 -9.145 -41.301 1.00 93.31 170 LEU A N 1
ATOM 1377 C CA . LEU A 1 170 ? 22.343 -8.533 -42.406 1.00 93.31 170 LEU A CA 1
ATOM 1378 C C . LEU A 1 170 ? 23.084 -9.578 -43.247 1.00 93.31 170 LEU A C 1
ATOM 1380 O O . LEU A 1 170 ? 23.083 -9.513 -44.474 1.00 93.31 170 LEU A O 1
ATOM 1384 N N . ILE A 1 171 ? 23.689 -10.566 -42.592 1.00 93.44 171 ILE A N 1
ATOM 1385 C CA . ILE A 1 171 ? 24.356 -11.677 -43.269 1.00 93.44 171 ILE A CA 1
ATOM 1386 C C . ILE A 1 171 ? 23.330 -12.489 -44.068 1.00 93.44 171 ILE A C 1
ATOM 1388 O O . ILE A 1 171 ? 23.514 -12.726 -45.262 1.00 93.44 171 ILE A O 1
ATOM 1392 N N . PHE A 1 172 ? 22.223 -12.883 -43.436 1.00 91.31 172 PHE A N 1
ATOM 1393 C CA . PHE A 1 172 ? 21.171 -13.667 -44.083 1.00 91.31 172 PHE A CA 1
ATOM 1394 C C . PHE A 1 172 ? 20.525 -12.929 -45.261 1.00 91.31 172 PHE A C 1
ATOM 1396 O O . PHE A 1 172 ? 20.278 -13.535 -46.303 1.00 91.31 172 PHE A O 1
ATOM 1403 N N . SER A 1 173 ? 20.273 -11.624 -45.137 1.00 88.00 173 SER A N 1
ATOM 1404 C CA . SER A 1 173 ? 19.702 -10.827 -46.225 1.00 88.00 173 SER A CA 1
ATOM 1405 C C . SER A 1 173 ? 20.674 -10.681 -47.394 1.00 88.00 173 SER A C 1
ATOM 1407 O O . SER A 1 173 ? 20.255 -10.839 -48.538 1.00 88.00 173 SER A O 1
ATOM 1409 N N . HIS A 1 174 ? 21.968 -10.482 -47.129 1.00 88.19 174 HIS A N 1
ATOM 1410 C CA . HIS A 1 174 ? 22.996 -10.436 -48.166 1.00 88.19 174 HIS A CA 1
ATOM 1411 C C . HIS A 1 174 ? 23.101 -11.767 -48.922 1.00 88.19 174 HIS A C 1
ATOM 1413 O O . HIS A 1 174 ? 23.077 -11.778 -50.151 1.00 88.19 174 HIS A O 1
ATOM 1419 N N . TYR A 1 175 ? 23.151 -12.900 -48.212 1.00 84.19 175 TYR A N 1
ATOM 1420 C CA . TYR A 1 175 ? 23.206 -14.216 -48.853 1.00 84.19 175 TYR A CA 1
ATOM 1421 C C . TYR A 1 175 ? 21.924 -14.566 -49.609 1.00 84.19 175 TYR A C 1
ATOM 1423 O O . TYR A 1 175 ? 22.017 -15.109 -50.703 1.00 84.19 175 TYR A O 1
ATOM 1431 N N . ASN A 1 176 ? 20.740 -14.226 -49.095 1.00 71.81 176 ASN A N 1
ATOM 1432 C CA . ASN A 1 176 ? 19.493 -14.441 -49.833 1.00 71.81 176 ASN A CA 1
ATOM 1433 C C . ASN A 1 176 ? 19.349 -13.515 -51.040 1.00 71.81 176 ASN A C 1
ATOM 1435 O O . ASN A 1 176 ? 18.823 -13.945 -52.061 1.00 71.81 176 ASN A O 1
ATOM 1439 N N . ALA A 1 177 ? 19.832 -12.274 -50.962 1.00 65.00 177 ALA A N 1
ATOM 1440 C CA . ALA A 1 177 ? 19.908 -11.392 -52.121 1.00 65.00 177 ALA A CA 1
ATOM 1441 C C . ALA A 1 177 ? 20.853 -11.975 -53.184 1.00 65.00 177 ALA A C 1
ATOM 1443 O O . ALA A 1 177 ? 20.499 -12.018 -54.359 1.00 65.00 177 ALA A O 1
ATOM 1444 N N . LEU A 1 178 ? 22.006 -12.517 -52.775 1.00 57.28 178 LEU A N 1
ATOM 1445 C CA . LEU A 1 178 ? 22.924 -13.239 -53.661 1.00 57.28 178 LEU A CA 1
ATOM 1446 C C . LEU A 1 178 ? 22.309 -14.515 -54.246 1.00 57.28 178 LEU A C 1
ATOM 1448 O O . LEU A 1 178 ? 22.468 -14.769 -55.434 1.00 57.28 178 LEU A O 1
ATOM 1452 N N . LEU A 1 179 ? 21.581 -15.302 -53.452 1.00 60.25 179 LEU A N 1
ATOM 1453 C CA . LEU A 1 179 ? 20.912 -16.524 -53.902 1.00 60.25 179 LEU A CA 1
ATOM 1454 C C . LEU A 1 179 ? 19.732 -16.218 -54.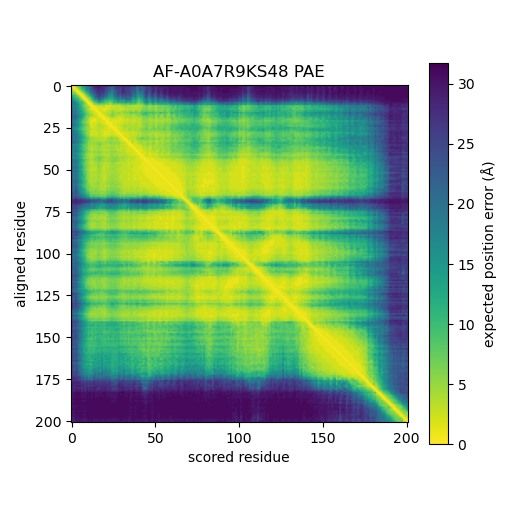841 1.00 60.25 179 LEU A C 1
ATOM 1456 O O . LEU A 1 179 ? 19.498 -16.961 -55.786 1.00 60.25 179 LEU A O 1
ATOM 1460 N N . GLY A 1 180 ? 19.022 -15.107 -54.622 1.00 60.34 180 GLY A N 1
ATOM 1461 C CA . GLY A 1 180 ? 17.989 -14.593 -55.522 1.00 60.34 180 GLY A CA 1
ATOM 1462 C C . GLY A 1 180 ? 18.555 -14.049 -56.837 1.00 60.34 180 GLY A C 1
ATOM 1463 O O . GLY A 1 180 ? 17.942 -14.240 -57.882 1.00 60.34 180 GLY A O 1
ATOM 1464 N N . LEU A 1 181 ? 19.748 -13.443 -56.8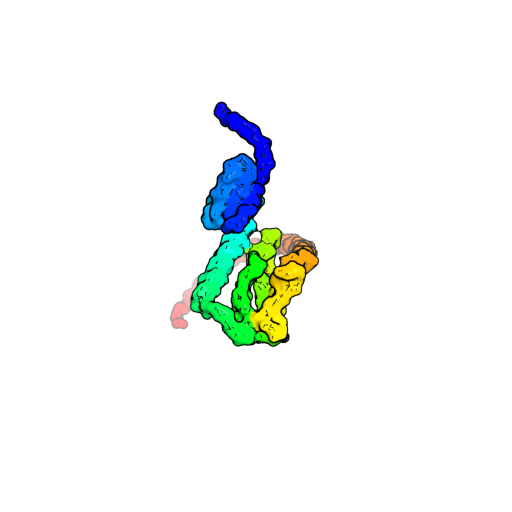13 1.00 59.12 181 LEU A N 1
ATOM 1465 C CA . LEU A 1 181 ? 20.480 -13.015 -58.015 1.00 59.12 181 LEU A CA 1
ATOM 1466 C C . LEU A 1 181 ? 21.119 -14.196 -58.772 1.00 59.12 181 LEU A C 1
ATOM 1468 O O . LEU A 1 181 ? 21.223 -14.155 -59.995 1.00 59.12 181 LEU A O 1
ATOM 1472 N N . LEU A 1 182 ? 21.514 -15.260 -58.063 1.00 54.47 182 LEU A N 1
ATOM 1473 C CA . LEU A 1 182 ? 22.028 -16.519 -58.621 1.00 54.47 182 LEU A CA 1
ATOM 1474 C C . LEU A 1 182 ? 20.926 -17.536 -58.952 1.00 54.47 182 LEU A C 1
ATOM 1476 O O . LEU A 1 182 ? 21.236 -18.610 -59.476 1.00 54.47 182 LEU A O 1
ATOM 1480 N N . ALA A 1 183 ? 19.653 -17.218 -58.693 1.00 55.00 183 ALA A N 1
ATOM 1481 C CA . ALA A 1 183 ? 18.518 -17.968 -59.209 1.00 55.00 183 ALA A CA 1
ATOM 1482 C C . ALA A 1 183 ? 18.459 -17.767 -60.730 1.00 55.00 183 ALA A C 1
ATOM 1484 O O . ALA A 1 183 ? 17.699 -16.957 -61.259 1.00 55.00 183 ALA A O 1
ATOM 1485 N N . LEU A 1 184 ? 19.319 -18.512 -61.431 1.00 54.94 184 LEU A N 1
ATOM 1486 C CA . LEU A 1 184 ? 19.304 -18.686 -62.874 1.00 54.94 184 LEU A CA 1
ATOM 1487 C C . LEU A 1 184 ? 17.856 -18.918 -63.329 1.00 54.94 184 LEU A C 1
ATOM 1489 O O . LEU A 1 184 ? 17.120 -19.649 -62.652 1.00 54.94 184 LEU 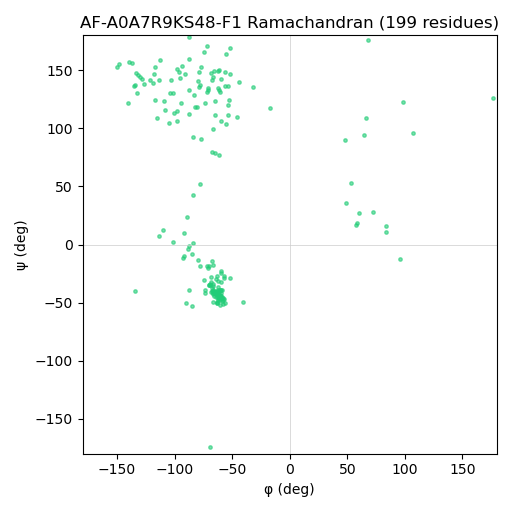A O 1
ATOM 1493 N N . PRO A 1 185 ? 17.436 -18.340 -64.470 1.00 48.34 185 PRO A N 1
ATOM 1494 C CA . PRO A 1 185 ? 16.090 -18.544 -64.977 1.00 48.34 185 PRO A CA 1
ATOM 1495 C C . PRO A 1 185 ? 15.846 -20.047 -65.058 1.00 48.34 185 PRO A C 1
ATOM 1497 O O . PRO A 1 185 ? 16.641 -20.770 -65.668 1.00 48.34 185 PRO A O 1
ATOM 1500 N N . LYS A 1 186 ? 14.775 -20.528 -64.407 1.00 51.78 186 LYS A N 1
ATOM 1501 C CA . LYS A 1 186 ? 14.312 -21.912 -64.552 1.00 51.78 186 LYS A CA 1
ATOM 1502 C C . LYS A 1 186 ? 14.327 -22.226 -66.043 1.00 51.78 186 LYS A C 1
ATOM 1504 O O . LYS A 1 186 ? 13.541 -21.657 -66.799 1.00 51.78 186 LYS A O 1
ATOM 1509 N N . ARG A 1 187 ? 15.254 -23.090 -66.465 1.00 40.28 187 ARG A N 1
ATOM 1510 C CA . ARG A 1 187 ? 15.372 -23.532 -67.852 1.00 40.28 187 ARG A CA 1
ATOM 1511 C C . ARG A 1 187 ? 14.003 -24.056 -68.262 1.00 40.28 187 ARG A C 1
ATOM 1513 O O . ARG A 1 187 ? 13.550 -25.070 -67.733 1.00 40.28 187 ARG A O 1
ATOM 1520 N N . HIS A 1 188 ? 13.345 -23.337 -69.167 1.00 44.06 188 HIS A N 1
ATOM 1521 C CA . HIS A 1 188 ? 12.110 -23.766 -69.800 1.00 44.06 188 HIS A CA 1
ATOM 1522 C C . HIS A 1 188 ? 12.387 -25.134 -70.438 1.00 44.06 188 HIS A C 1
ATOM 1524 O O . HIS A 1 188 ? 13.075 -25.231 -71.455 1.00 44.06 188 HIS A O 1
ATOM 1530 N N . ARG A 1 189 ? 11.909 -26.217 -69.817 1.00 41.84 189 ARG A N 1
ATOM 1531 C CA . ARG A 1 189 ? 11.878 -27.529 -70.461 1.00 41.8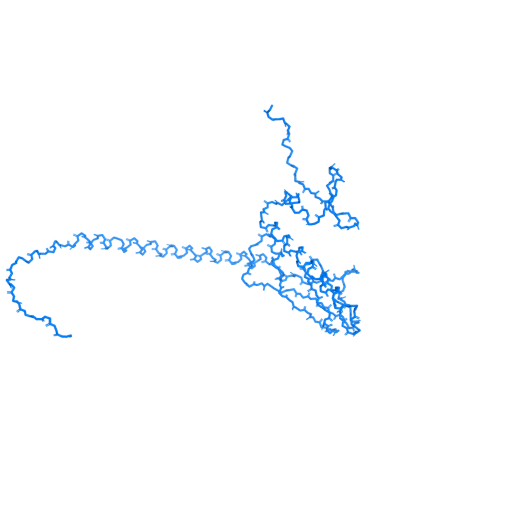4 189 ARG A CA 1
ATOM 1532 C C . ARG A 1 189 ? 10.699 -27.495 -71.431 1.00 41.84 189 ARG A C 1
ATOM 1534 O O . ARG A 1 189 ? 9.565 -27.763 -71.053 1.00 41.84 189 ARG A O 1
ATOM 1541 N N . HIS A 1 190 ? 10.971 -27.084 -72.667 1.00 41.53 190 HIS A N 1
ATOM 1542 C CA . HIS A 1 190 ? 10.039 -27.237 -73.777 1.00 41.53 190 HIS A CA 1
ATOM 1543 C C . HIS A 1 190 ? 9.835 -28.733 -74.063 1.00 41.53 190 HIS A C 1
ATOM 1545 O O . HIS A 1 190 ? 10.793 -29.448 -74.332 1.00 41.53 190 HIS A O 1
ATOM 1551 N N . GLY A 1 191 ? 8.574 -29.165 -74.009 1.00 42.38 191 GLY A N 1
ATOM 1552 C CA . GLY A 1 191 ? 7.984 -30.137 -74.932 1.00 42.38 191 GLY A CA 1
ATOM 1553 C C . GLY A 1 191 ? 8.526 -31.569 -74.943 1.00 42.38 191 GLY A C 1
ATOM 1554 O O . GLY A 1 191 ? 9.384 -31.906 -75.748 1.00 42.38 191 GLY A O 1
ATOM 1555 N N . GLY A 1 192 ? 7.871 -32.443 -74.178 1.00 35.72 192 GLY A N 1
ATOM 1556 C CA . GLY A 1 192 ? 7.742 -33.874 -74.465 1.00 35.72 192 GLY A CA 1
ATOM 1557 C C . GLY A 1 192 ? 6.322 -34.314 -74.094 1.00 35.72 192 GLY A C 1
ATOM 1558 O O . GLY A 1 192 ? 5.888 -34.062 -72.979 1.00 35.72 192 GLY A O 1
ATOM 1559 N N . ARG A 1 193 ? 5.591 -34.851 -75.075 1.00 42.44 193 ARG A N 1
ATOM 1560 C CA . ARG A 1 193 ? 4.134 -35.098 -75.147 1.00 42.44 193 ARG A CA 1
ATOM 1561 C C . ARG A 1 193 ? 3.508 -35.949 -74.022 1.00 42.44 193 ARG A C 1
ATOM 1563 O O . ARG A 1 193 ? 4.223 -36.655 -73.319 1.00 42.44 193 ARG A O 1
ATOM 1570 N N . PRO A 1 194 ? 2.162 -35.904 -73.893 1.00 48.75 194 PRO A N 1
ATOM 1571 C CA . PRO A 1 194 ? 1.432 -36.535 -72.807 1.00 48.75 194 PRO A CA 1
ATOM 1572 C C . PRO A 1 194 ? 1.314 -38.040 -73.047 1.00 48.75 194 PRO A C 1
ATOM 1574 O O . PRO A 1 194 ? 0.984 -38.471 -74.150 1.00 48.75 194 PRO A O 1
ATOM 1577 N N . LEU A 1 195 ? 1.516 -38.828 -71.997 1.00 41.75 195 LEU A N 1
ATOM 1578 C CA . LEU A 1 195 ? 0.880 -40.131 -71.894 1.00 41.75 195 LEU A CA 1
ATOM 1579 C C . LEU A 1 195 ? -0.065 -40.089 -70.702 1.00 41.75 195 LEU A C 1
ATOM 1581 O O . LEU A 1 195 ? 0.333 -39.988 -69.544 1.00 41.75 195 LEU A O 1
ATOM 1585 N N . SER A 1 196 ? -1.341 -40.089 -71.067 1.00 51.81 196 SER A N 1
ATOM 1586 C CA . SER A 1 196 ? -2.454 -40.636 -70.311 1.00 51.81 196 SER A CA 1
ATOM 1587 C C . SER A 1 196 ? -2.030 -41.843 -69.473 1.00 51.81 196 SER A C 1
ATOM 1589 O O . SER A 1 196 ? -1.344 -42.718 -69.987 1.00 51.81 196 SER A O 1
ATOM 1591 N N . HIS A 1 197 ? -2.463 -41.915 -68.214 1.00 45.50 197 HIS A N 1
ATOM 1592 C CA . HIS A 1 197 ? -3.436 -42.916 -67.761 1.00 45.50 197 HIS A CA 1
ATOM 1593 C C . HIS A 1 197 ? -3.690 -42.816 -66.243 1.00 45.50 197 HIS A C 1
ATOM 1595 O O . HIS A 1 197 ? -2.773 -42.894 -65.436 1.00 45.50 197 HIS A O 1
ATOM 1601 N N . CYS A 1 198 ? -4.985 -42.686 -65.936 1.00 40.91 198 CYS A N 1
ATOM 1602 C CA . CYS A 1 198 ? -5.734 -43.150 -64.762 1.00 40.91 198 CYS A CA 1
ATOM 1603 C C . CYS A 1 198 ? -5.470 -42.588 -63.348 1.00 40.91 198 CYS A C 1
ATOM 1605 O O . CYS A 1 198 ? -4.535 -42.962 -62.650 1.00 40.91 198 CYS A O 1
ATOM 1607 N N . CYS A 1 199 ? -6.462 -41.806 -62.896 1.00 41.53 199 CYS A N 1
ATOM 1608 C CA . CYS A 1 199 ? -7.035 -41.826 -61.543 1.00 41.53 199 CYS A CA 1
ATOM 1609 C C . CYS A 1 199 ? -7.477 -43.233 -61.093 1.00 41.53 199 CYS A C 1
ATOM 1611 O O . CYS A 1 199 ? -7.692 -44.092 -61.945 1.00 41.53 199 CYS A O 1
ATOM 1613 N N . THR A 1 200 ? -7.790 -43.334 -59.788 1.00 44.19 200 THR A N 1
ATOM 1614 C CA . THR A 1 200 ? -8.391 -44.417 -58.958 1.00 44.19 200 THR A CA 1
ATOM 1615 C C . THR A 1 200 ? -7.357 -45.250 -58.189 1.00 44.19 200 THR A C 1
ATOM 1617 O O . THR A 1 200 ? -6.436 -45.770 -58.804 1.00 44.19 200 THR A O 1
ATOM 1620 N N . ILE A 1 201 ? -7.384 -45.376 -56.852 1.00 43.47 201 ILE A N 1
ATOM 1621 C CA . ILE A 1 201 ? -8.357 -45.075 -55.770 1.00 43.47 201 ILE A CA 1
ATOM 1622 C C . ILE A 1 201 ? -7.655 -44.310 -54.642 1.00 43.47 201 ILE A C 1
ATOM 1624 O O . ILE A 1 201 ? -6.474 -44.627 -54.379 1.00 43.47 201 ILE A O 1
#

Nearest PDB structures (fold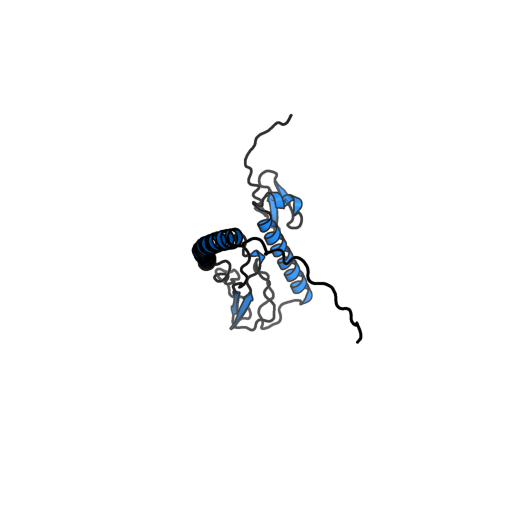seek):
  5e94-assembly1_G  TM=7.644E-01  e=6.582E-06  Homo sapiens
  6ln2-assembly1_A  TM=6.787E-01  e=1.239E-05  Homo sapiens
  7ki1-assembly1_R  TM=7.488E-01  e=9.989E-05  Homo sapiens
  7s1m-assembly1_R  TM=6.539E-01  e=6.415E-05  Homo sapiens
  7rtb-assembly1_R  TM=6.836E-01  e=8.579E-04  Homo sapiens

Secondary structure (DSSP, 8-state):
-------------EE-TTS-EE-TTT--EE-TT-HHHHGGG-SSHHHHHHHHHHHHHHHHHHHHHHHH-S--TTSPPPEE-SS-EE-TTPPTTEEEEEEPPGGG-TTSPPPSS--EEEEEEPTTSSB-EETTEE--B-TTSS-HHHHHHHHHHHHHHHHHHHHHHHHHHHHHHHHHHHHHHS-------------------

Solvent-accessible surface area (backbone atoms only — not comparable to full-atom values): 12267 Å² total; per-residue (Å²): 139,86,81,82,80,91,67,90,69,77,62,65,64,41,76,50,100,85,74,35,38,27,34,80,85,79,67,49,76,42,56,90,83,50,45,85,66,58,48,74,53,46,95,43,71,68,44,48,53,26,48,53,47,48,54,50,55,51,50,50,43,49,54,51,54,66,70,71,52,78,70,56,90,73,20,16,54,60,47,73,80,86,75,54,70,42,67,55,80,42,47,44,67,35,74,49,75,47,71,42,55,72,40,73,29,65,93,52,78,72,58,93,76,65,34,46,28,38,39,41,21,32,78,84,20,38,64,38,61,58,92,93,33,80,48,68,46,52,82,54,36,79,51,60,70,63,52,53,48,52,51,51,52,54,52,52,53,51,51,51,51,49,67,54,46,54,58,52,51,53,52,52,50,51,52,49,52,49,50,59,71,63,55,64,77,78,76,80,81,77,83,80,83,90,76,88,81,80,86,87,134